Protein AF-A0A2M9D1F7-F1 (afdb_monomer)

Structure (mmCIF, N/CA/C/O backbone):
data_AF-A0A2M9D1F7-F1
#
_entry.id   AF-A0A2M9D1F7-F1
#
loop_
_atom_site.group_PDB
_atom_site.id
_atom_site.type_symbol
_atom_site.label_atom_id
_atom_site.label_alt_id
_atom_site.label_comp_id
_atom_site.label_asym_id
_atom_site.label_entity_id
_atom_site.label_seq_id
_atom_site.pdbx_PDB_ins_code
_atom_site.Cartn_x
_atom_site.Cartn_y
_atom_site.Cartn_z
_atom_site.occupancy
_atom_site.B_iso_or_equiv
_atom_site.auth_seq_id
_atom_site.auth_comp_id
_atom_site.auth_asym_id
_atom_site.auth_atom_id
_atom_site.pdbx_PDB_model_num
ATOM 1 N N . MET A 1 1 ? -37.886 -8.149 98.238 1.00 39.34 1 MET A N 1
ATOM 2 C CA . MET A 1 1 ? -36.528 -8.518 98.698 1.00 39.34 1 MET A CA 1
ATOM 3 C C . MET A 1 1 ? -35.688 -8.917 97.489 1.00 39.34 1 MET A C 1
ATOM 5 O O . MET A 1 1 ? -36.171 -9.686 96.678 1.00 39.34 1 MET A O 1
ATOM 9 N N . ARG A 1 2 ? -34.474 -8.352 97.411 1.00 43.66 2 ARG A N 1
ATOM 10 C CA . ARG A 1 2 ? -33.315 -8.652 96.538 1.00 43.66 2 ARG A CA 1
ATOM 11 C C . ARG A 1 2 ? -33.476 -8.583 95.007 1.00 43.66 2 ARG A C 1
ATOM 13 O O . ARG A 1 2 ? -33.840 -9.535 94.335 1.00 43.66 2 ARG A O 1
ATOM 20 N N . ARG A 1 3 ? -33.045 -7.420 94.497 1.00 48.72 3 ARG A N 1
ATOM 21 C CA . ARG A 1 3 ? -32.430 -7.203 93.180 1.00 48.72 3 ARG A CA 1
ATOM 22 C C . ARG A 1 3 ? -31.187 -8.087 93.022 1.00 48.72 3 ARG A C 1
ATOM 24 O O . ARG A 1 3 ? -30.364 -8.108 93.936 1.00 48.72 3 ARG A O 1
ATOM 31 N N . THR A 1 4 ? -30.979 -8.627 91.824 1.00 50.47 4 THR A N 1
ATOM 32 C CA . THR A 1 4 ? -29.631 -8.935 91.327 1.00 50.47 4 THR A CA 1
ATOM 33 C C . THR A 1 4 ? -29.578 -8.724 89.818 1.00 50.47 4 THR A C 1
ATOM 35 O O . THR A 1 4 ? -30.082 -9.506 89.025 1.00 50.47 4 THR A O 1
ATOM 38 N N . THR A 1 5 ? -28.981 -7.598 89.451 1.00 51.06 5 THR A N 1
ATOM 39 C CA . THR A 1 5 ? -28.469 -7.238 88.129 1.00 51.06 5 THR A CA 1
ATOM 40 C C . THR A 1 5 ? -27.282 -8.116 87.749 1.00 51.06 5 THR A C 1
ATOM 42 O O . THR A 1 5 ? -26.363 -8.276 88.555 1.00 51.06 5 THR A O 1
ATOM 45 N N . THR A 1 6 ? -27.211 -8.578 86.499 1.00 49.34 6 THR A N 1
ATOM 46 C CA . THR A 1 6 ? -25.950 -9.071 85.924 1.00 49.34 6 THR A CA 1
ATOM 47 C C . THR A 1 6 ? -25.789 -8.595 84.482 1.00 49.34 6 THR A C 1
ATOM 49 O O . THR A 1 6 ? -26.285 -9.185 83.536 1.00 49.34 6 THR A O 1
ATOM 52 N N . ARG A 1 7 ? -25.125 -7.437 84.396 1.00 48.53 7 ARG A N 1
ATOM 53 C CA . ARG A 1 7 ? -24.105 -7.002 83.430 1.00 48.53 7 ARG A CA 1
ATOM 54 C C . ARG A 1 7 ? -24.183 -7.507 81.984 1.00 48.53 7 ARG A C 1
ATOM 56 O O . ARG A 1 7 ? -23.899 -8.660 81.679 1.00 48.53 7 ARG A O 1
ATOM 63 N N . ALA A 1 8 ? -24.355 -6.517 81.111 1.00 48.34 8 ALA A N 1
ATOM 64 C CA . ALA A 1 8 ? -23.914 -6.490 79.728 1.00 48.34 8 ALA A 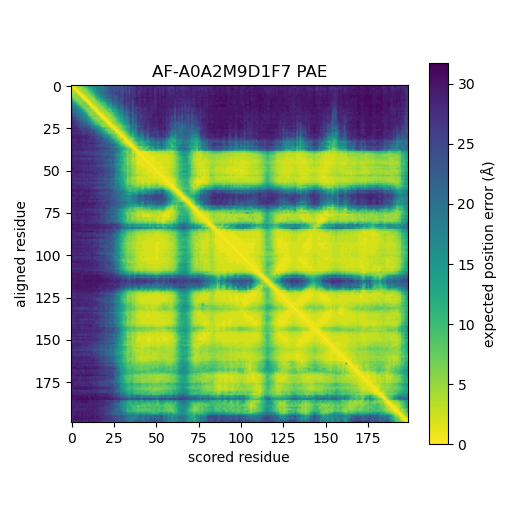CA 1
ATOM 65 C C . ALA A 1 8 ? -22.485 -7.036 79.542 1.00 48.34 8 ALA A C 1
ATOM 67 O O . ALA A 1 8 ? -21.562 -6.669 80.275 1.00 48.34 8 ALA A O 1
ATOM 68 N N . ARG A 1 9 ? -22.299 -7.842 78.493 1.00 50.41 9 ARG A N 1
ATOM 69 C CA . ARG A 1 9 ? -21.016 -7.992 77.805 1.00 50.41 9 ARG A CA 1
ATOM 70 C C . ARG A 1 9 ? -21.213 -7.626 76.343 1.00 50.41 9 ARG A C 1
ATOM 72 O O . ARG A 1 9 ? -22.028 -8.212 75.639 1.00 50.41 9 ARG A O 1
ATOM 79 N N . ALA A 1 10 ? -20.467 -6.600 75.964 1.00 51.75 10 ALA A N 1
ATOM 80 C CA . ALA A 1 10 ? -20.330 -6.065 74.632 1.00 51.75 10 ALA A CA 1
ATOM 81 C C . ALA A 1 10 ? -19.920 -7.147 73.628 1.00 51.75 10 ALA A C 1
ATOM 83 O O . ALA A 1 10 ? -18.955 -7.874 73.849 1.00 51.75 10 ALA A O 1
ATOM 84 N N . THR A 1 11 ? -20.615 -7.182 72.499 1.00 48.12 11 THR A N 1
ATOM 85 C CA . THR A 1 11 ? -20.108 -7.725 71.234 1.00 48.12 11 THR A CA 1
ATOM 86 C C . THR A 1 11 ? -20.342 -6.677 70.148 1.00 48.12 11 THR A C 1
ATOM 88 O O . THR A 1 11 ? -21.069 -6.868 69.184 1.00 48.12 11 THR A O 1
ATOM 91 N N . ALA A 1 12 ? -19.720 -5.510 70.334 1.00 50.41 12 ALA A N 1
ATOM 92 C CA . ALA A 1 12 ? -19.444 -4.576 69.250 1.00 50.41 12 ALA A CA 1
ATOM 93 C C . ALA A 1 12 ? -18.169 -5.058 68.541 1.00 50.41 12 ALA A C 1
ATOM 95 O O . ALA A 1 12 ? -17.073 -4.589 68.825 1.00 50.41 12 ALA A O 1
ATOM 96 N N . ALA A 1 13 ? -18.301 -6.078 67.698 1.00 51.88 13 ALA A N 1
ATOM 97 C CA . ALA A 1 13 ? -17.215 -6.598 66.872 1.00 51.88 13 ALA A CA 1
ATOM 98 C C . ALA A 1 13 ? -17.827 -7.268 65.639 1.00 51.88 13 ALA A C 1
ATOM 100 O O . ALA A 1 13 ? -18.006 -8.480 65.598 1.00 51.88 13 ALA A O 1
ATOM 101 N N . GLY A 1 14 ? -18.234 -6.465 64.659 1.00 47.78 14 GLY A N 1
ATOM 102 C CA . GLY A 1 14 ? -18.851 -7.007 63.447 1.00 47.78 14 GLY A CA 1
ATOM 103 C C . GLY A 1 14 ? -19.341 -5.959 62.459 1.00 47.78 14 GLY A C 1
ATOM 104 O O . GLY A 1 14 ? -20.369 -6.160 61.834 1.00 47.78 14 GLY A O 1
ATOM 105 N N . ALA A 1 15 ? -18.662 -4.817 62.350 1.00 47.41 15 ALA A N 1
ATOM 106 C CA . ALA A 1 15 ? -18.977 -3.804 61.338 1.00 47.41 15 ALA A CA 1
ATOM 107 C C . ALA A 1 15 ? -17.715 -3.041 60.896 1.00 47.41 15 ALA A C 1
ATOM 109 O O . ALA A 1 15 ? -17.726 -1.829 60.727 1.00 47.41 15 ALA A O 1
ATOM 110 N N . LEU A 1 16 ? -16.597 -3.758 60.760 1.00 46.56 16 LEU A N 1
ATOM 111 C CA . LEU A 1 16 ? -15.312 -3.225 60.291 1.00 46.56 16 LEU A CA 1
ATOM 112 C C . LEU A 1 16 ? -14.680 -4.218 59.304 1.00 46.56 16 LEU A C 1
ATOM 114 O O . LEU A 1 16 ? -13.554 -4.666 59.462 1.00 46.56 16 LEU A O 1
ATOM 118 N N . ALA A 1 17 ? -15.464 -4.628 58.307 1.00 46.97 17 ALA A N 1
ATOM 119 C CA . ALA A 1 17 ? -14.995 -5.453 57.189 1.00 46.97 17 ALA A CA 1
ATOM 120 C C . ALA A 1 17 ? -15.721 -5.121 55.871 1.00 46.97 17 ALA A C 1
ATOM 122 O O . ALA A 1 17 ? -15.779 -5.947 54.969 1.00 46.97 17 ALA A O 1
ATOM 123 N N . LEU A 1 18 ? -16.295 -3.917 55.753 1.00 47.38 18 LEU A N 1
ATOM 124 C CA . LEU A 1 18 ? -17.019 -3.471 54.553 1.00 47.38 18 LEU A CA 1
ATOM 125 C C . LEU A 1 18 ? -16.528 -2.111 54.032 1.00 47.38 18 LEU A C 1
ATOM 127 O O . LEU A 1 18 ? -17.229 -1.424 53.302 1.00 47.38 18 LEU A O 1
ATOM 131 N N . THR A 1 19 ? -15.292 -1.746 54.380 1.00 47.56 19 THR A N 1
ATOM 132 C CA . THR A 1 19 ? -14.613 -0.532 53.886 1.00 47.56 19 THR A CA 1
ATOM 133 C C . THR A 1 19 ? -13.267 -0.828 53.221 1.00 47.56 19 THR A C 1
ATOM 135 O O . THR A 1 19 ? -12.593 0.089 52.770 1.00 47.56 19 THR A O 1
ATOM 138 N N . ALA A 1 20 ? -12.884 -2.105 53.106 1.00 44.91 20 ALA A N 1
ATOM 139 C CA . ALA A 1 20 ? -11.673 -2.537 52.402 1.00 44.91 20 ALA A CA 1
ATOM 140 C C . ALA A 1 20 ? -11.930 -2.964 50.941 1.00 44.91 20 ALA A C 1
ATOM 142 O O . ALA A 1 20 ? -10.998 -3.355 50.251 1.00 44.91 20 ALA A O 1
ATOM 143 N N . ALA A 1 21 ? -13.173 -2.869 50.453 1.00 48.22 21 ALA A N 1
ATOM 144 C CA . ALA A 1 21 ? -13.515 -3.147 49.053 1.00 48.22 21 ALA A CA 1
ATOM 145 C C . ALA A 1 21 ? -13.510 -1.892 48.154 1.00 48.22 21 ALA A C 1
ATOM 147 O O . ALA A 1 21 ? -13.659 -2.014 46.946 1.00 48.22 21 ALA A O 1
ATOM 148 N N . VAL A 1 22 ? -13.306 -0.692 48.716 1.00 49.28 22 VAL A N 1
ATOM 149 C CA . VAL A 1 22 ? -13.287 0.581 47.956 1.00 49.28 22 VAL A CA 1
ATOM 150 C C . VAL A 1 22 ? -11.852 1.076 47.684 1.00 49.28 22 VAL A C 1
ATOM 152 O O . VAL A 1 22 ? -11.652 2.094 47.038 1.00 49.28 22 VAL A O 1
ATOM 155 N N . LEU A 1 23 ? -10.826 0.337 48.127 1.00 45.66 23 LEU A N 1
ATOM 156 C CA . LEU A 1 23 ? -9.406 0.686 47.935 1.00 45.66 23 LEU A CA 1
ATOM 157 C C . LEU A 1 23 ? -8.640 -0.289 47.021 1.00 45.66 23 LEU A C 1
ATOM 159 O O . LEU A 1 23 ? -7.428 -0.170 46.882 1.00 45.66 23 LEU A O 1
ATOM 163 N N . ALA A 1 24 ? -9.339 -1.212 46.353 1.00 48.53 24 ALA A N 1
ATOM 164 C CA . ALA A 1 24 ? -8.787 -2.010 45.251 1.00 48.53 24 ALA A CA 1
ATOM 165 C C . ALA A 1 24 ? -9.150 -1.434 43.863 1.00 48.53 24 ALA A C 1
ATOM 167 O O . ALA A 1 24 ? -8.984 -2.106 42.853 1.00 48.53 24 ALA A O 1
ATOM 168 N N . GLY A 1 25 ? -9.627 -0.184 43.809 1.00 44.69 25 GLY A N 1
ATOM 169 C CA . GLY A 1 25 ? -9.871 0.575 42.576 1.00 44.69 25 GLY A CA 1
ATOM 170 C C . GLY A 1 25 ? -8.628 1.284 42.031 1.00 44.69 25 GLY A C 1
ATOM 171 O O . GLY A 1 25 ? -8.750 2.310 41.375 1.00 44.69 25 GLY A O 1
ATOM 172 N N . CYS A 1 26 ? -7.434 0.770 42.322 1.00 45.50 26 CYS A N 1
ATOM 173 C CA . CYS A 1 26 ? -6.200 1.186 41.666 1.00 45.50 26 CYS A CA 1
ATOM 174 C C . CYS A 1 26 ? -6.003 0.342 40.400 1.00 45.50 26 CYS A C 1
ATOM 176 O O . CYS A 1 26 ? -5.038 -0.416 40.304 1.00 45.50 26 CYS A O 1
ATOM 178 N N . SER A 1 27 ? -6.910 0.453 39.425 1.00 42.41 27 SER A N 1
ATOM 179 C CA . SER A 1 27 ? -6.549 0.153 38.038 1.00 42.41 27 SER A CA 1
ATOM 180 C C . SER A 1 27 ? -5.670 1.307 37.551 1.00 42.41 27 SER A C 1
ATOM 182 O O . SER A 1 27 ? -6.130 2.243 36.905 1.00 42.41 27 SER A O 1
ATOM 184 N N . PHE A 1 28 ? -4.401 1.290 37.967 1.00 41.94 28 PHE A N 1
ATOM 185 C CA . PHE A 1 28 ? -3.353 2.063 37.312 1.00 41.94 28 PHE A CA 1
ATOM 186 C C . PHE A 1 28 ? -3.018 1.354 36.010 1.00 41.94 28 PHE A C 1
ATOM 188 O O . PHE A 1 28 ? -2.218 0.424 35.950 1.00 41.94 28 PHE A O 1
ATOM 195 N N . GLY A 1 29 ? -3.729 1.793 35.001 1.00 43.19 29 GLY A N 1
ATOM 196 C CA . GLY A 1 29 ? -3.670 1.400 33.618 1.00 43.19 29 GLY A CA 1
ATOM 197 C C . GLY A 1 29 ? -4.918 2.047 33.071 1.00 43.19 29 GLY A C 1
ATOM 198 O O . GLY A 1 29 ? -5.994 1.816 33.629 1.00 43.19 29 GLY A O 1
ATOM 199 N N . ASP A 1 30 ? -4.786 2.901 32.061 1.00 42.22 30 ASP A N 1
ATOM 200 C CA . ASP A 1 30 ? -5.938 3.256 31.237 1.00 42.22 30 ASP A CA 1
ATOM 201 C C . ASP A 1 30 ? -6.790 1.996 30.999 1.00 42.22 30 ASP A C 1
ATOM 203 O O . ASP A 1 30 ? -6.233 0.887 31.008 1.00 42.22 30 ASP A O 1
ATOM 207 N N . PRO A 1 31 ? -8.115 2.100 30.800 1.00 46.06 31 PRO A N 1
ATOM 208 C CA . PRO A 1 31 ? -8.877 1.051 30.130 1.00 46.06 31 PRO A CA 1
ATOM 209 C C . PRO A 1 31 ? -8.297 0.918 28.715 1.00 46.06 31 PRO A C 1
ATOM 211 O O . PRO A 1 31 ? -8.823 1.438 27.739 1.00 46.06 31 PRO A O 1
ATOM 214 N N . GLY A 1 32 ? -7.107 0.332 28.664 1.00 45.56 32 GLY A N 1
ATOM 215 C CA . GLY A 1 32 ? -6.237 0.226 27.531 1.00 45.56 32 GLY A CA 1
ATOM 216 C C . GLY A 1 32 ? -6.934 -0.754 26.643 1.00 45.56 32 GLY A C 1
ATOM 217 O O . GLY A 1 32 ? -7.017 -1.927 27.005 1.00 45.56 32 GLY A O 1
ATOM 218 N N . ILE A 1 33 ? -7.507 -0.192 25.582 1.00 50.06 33 ILE A N 1
ATOM 219 C CA . ILE A 1 33 ? -7.770 -0.799 24.285 1.00 50.06 33 ILE A CA 1
ATOM 220 C C . ILE A 1 33 ? -7.322 -2.245 24.325 1.00 50.06 33 ILE A C 1
ATOM 222 O O . ILE A 1 33 ? -6.111 -2.509 24.320 1.00 50.06 33 ILE A O 1
ATOM 226 N N . ASP A 1 34 ? -8.277 -3.168 24.430 1.00 53.31 34 ASP A N 1
ATOM 227 C CA . ASP A 1 34 ? -7.903 -4.545 24.199 1.00 53.31 34 ASP A CA 1
ATOM 228 C C . ASP A 1 34 ? -7.385 -4.564 22.753 1.00 53.31 34 ASP A C 1
ATOM 230 O O . ASP A 1 34 ? -8.078 -4.087 21.858 1.00 53.31 34 ASP A O 1
ATOM 234 N N . PRO A 1 35 ? -6.153 -5.001 22.466 1.00 50.88 35 PRO A N 1
ATOM 235 C CA . PRO A 1 35 ? -5.714 -5.196 21.086 1.00 50.88 35 PRO A CA 1
ATOM 236 C C . PRO A 1 35 ? -6.660 -6.112 20.282 1.00 50.88 35 PRO A C 1
ATOM 238 O O . PRO A 1 35 ? -6.578 -6.120 19.053 1.00 50.88 35 PRO A O 1
ATOM 241 N N . ASP A 1 36 ? -7.556 -6.842 20.959 1.00 48.47 36 ASP A N 1
ATOM 242 C CA . ASP A 1 36 ? -8.670 -7.585 20.370 1.00 48.47 36 ASP A CA 1
ATOM 243 C C . ASP A 1 36 ? -9.900 -6.709 20.007 1.00 48.47 36 ASP A C 1
ATOM 245 O O . ASP A 1 36 ? -10.723 -7.144 19.201 1.00 48.47 36 ASP A O 1
ATOM 249 N N . ASP A 1 37 ? -9.997 -5.455 20.476 1.00 54.06 37 ASP A N 1
ATOM 250 C CA . ASP A 1 37 ? -10.950 -4.416 20.023 1.00 54.06 37 ASP A CA 1
ATOM 251 C C . ASP A 1 37 ? -10.526 -3.823 18.664 1.00 54.06 37 ASP A C 1
ATOM 253 O O . ASP A 1 37 ? -10.581 -2.618 18.387 1.00 54.06 37 ASP A O 1
ATOM 257 N N . VAL A 1 38 ? -10.068 -4.696 17.772 1.00 59.53 38 VAL A N 1
ATOM 258 C CA . VAL A 1 38 ? -9.938 -4.378 16.358 1.00 59.53 38 VAL A CA 1
ATOM 259 C C . VAL A 1 38 ? -11.315 -4.001 15.856 1.00 59.53 38 VAL A C 1
ATOM 261 O O . VAL A 1 38 ? -12.283 -4.732 16.072 1.00 59.53 38 VAL A O 1
ATOM 264 N N . ASP A 1 39 ? -11.398 -2.898 15.125 1.00 69.12 39 ASP A N 1
ATOM 265 C CA . ASP A 1 39 ? -12.604 -2.574 14.386 1.00 69.12 39 ASP A CA 1
ATOM 266 C C . ASP A 1 39 ? -12.746 -3.572 13.224 1.00 69.12 39 ASP A C 1
ATOM 268 O O . ASP A 1 39 ? -12.315 -3.339 12.093 1.00 69.12 39 ASP A O 1
ATOM 272 N N . ALA A 1 40 ? -13.281 -4.757 13.532 1.00 75.25 40 ALA A N 1
ATOM 273 C CA . ALA A 1 40 ? -13.518 -5.826 12.573 1.00 75.25 40 ALA A CA 1
ATOM 274 C C . ALA A 1 40 ? -14.384 -5.337 11.405 1.00 75.25 40 ALA A C 1
ATOM 276 O O . ALA A 1 40 ? -14.261 -5.871 10.306 1.00 75.25 40 ALA A O 1
ATOM 277 N N . ALA A 1 41 ? -15.209 -4.305 11.625 1.00 79.06 41 ALA A N 1
ATOM 278 C CA . ALA A 1 41 ? -15.960 -3.655 10.567 1.00 79.06 41 ALA A CA 1
ATOM 279 C C . ALA A 1 41 ? -15.040 -2.855 9.633 1.00 79.06 41 ALA A C 1
ATOM 281 O O . ALA A 1 41 ? -15.152 -3.036 8.428 1.00 79.06 41 ALA A O 1
ATOM 282 N N . ARG A 1 42 ? -14.077 -2.067 10.139 1.00 81.88 42 ARG A N 1
ATOM 283 C CA . ARG A 1 42 ? -13.088 -1.377 9.275 1.00 81.88 42 ARG A CA 1
ATOM 284 C C . ARG A 1 42 ? -12.218 -2.341 8.477 1.00 81.88 42 ARG A C 1
ATOM 286 O O . ARG A 1 42 ? -11.905 -2.079 7.324 1.00 81.88 42 ARG A O 1
ATOM 293 N N . VAL A 1 43 ? -11.816 -3.464 9.073 1.00 85.62 43 VAL A N 1
ATOM 294 C CA . VAL A 1 43 ? -11.021 -4.478 8.357 1.00 85.62 43 VAL A CA 1
ATOM 295 C C . VAL A 1 43 ? -11.865 -5.195 7.309 1.00 85.62 43 VAL A C 1
ATOM 297 O O . VAL A 1 43 ? -11.360 -5.487 6.231 1.00 85.62 43 VAL A O 1
ATOM 300 N N . ALA A 1 44 ? -13.135 -5.475 7.611 1.00 86.69 44 ALA A N 1
ATOM 301 C CA . ALA A 1 44 ? -14.069 -6.024 6.635 1.00 86.69 44 ALA A CA 1
ATOM 302 C C . ALA A 1 44 ? -14.312 -5.038 5.483 1.00 86.69 44 ALA A C 1
ATOM 304 O O . ALA A 1 44 ? -14.212 -5.443 4.334 1.00 86.69 44 ALA A O 1
ATOM 305 N N . ALA A 1 45 ? -14.515 -3.753 5.785 1.00 87.31 45 ALA A N 1
ATOM 306 C CA . ALA A 1 45 ? -14.659 -2.698 4.786 1.00 87.31 45 ALA A CA 1
ATOM 307 C C . ALA A 1 45 ? -13.410 -2.584 3.897 1.00 87.31 45 ALA A C 1
ATOM 309 O O . ALA A 1 45 ? -13.525 -2.597 2.675 1.00 87.31 45 ALA A O 1
ATOM 310 N N . LEU A 1 46 ? -12.208 -2.602 4.490 1.00 90.94 46 LEU A N 1
ATOM 311 C CA . LEU A 1 46 ? -10.965 -2.657 3.719 1.00 90.94 46 LEU A CA 1
ATOM 312 C C . LEU A 1 46 ? -10.885 -3.929 2.863 1.00 90.94 46 LEU A C 1
ATOM 314 O O . LEU A 1 46 ? -10.436 -3.861 1.731 1.00 90.94 46 LEU A O 1
ATOM 318 N N . ALA A 1 47 ? -11.307 -5.088 3.369 1.00 92.12 47 ALA A N 1
ATOM 319 C CA . ALA A 1 47 ? -11.300 -6.334 2.601 1.00 92.12 47 ALA A CA 1
ATOM 320 C C . ALA A 1 47 ? -12.331 -6.360 1.454 1.00 92.12 47 ALA A C 1
ATOM 322 O O . ALA A 1 47 ? -12.177 -7.162 0.529 1.00 92.12 47 ALA A O 1
ATOM 323 N N . ASP A 1 48 ? -13.350 -5.499 1.513 1.00 93.38 48 ASP A N 1
ATOM 324 C CA . ASP A 1 48 ? -14.351 -5.304 0.464 1.00 93.38 48 ASP A CA 1
ATOM 325 C C . ASP A 1 48 ? -13.880 -4.320 -0.630 1.00 93.38 48 ASP A C 1
ATOM 327 O O . ASP A 1 48 ? -14.518 -4.233 -1.685 1.00 93.38 48 ASP A O 1
ATOM 331 N N . ASP A 1 49 ? -12.758 -3.610 -0.430 1.00 93.62 49 ASP A N 1
ATOM 332 C CA . ASP A 1 49 ? -12.150 -2.769 -1.467 1.00 93.62 49 ASP A CA 1
ATOM 333 C C . ASP A 1 49 ? -11.753 -3.640 -2.682 1.00 93.62 49 ASP A C 1
ATOM 335 O O . ASP A 1 49 ? -11.045 -4.644 -2.524 1.00 93.62 49 ASP A O 1
ATOM 339 N N . PRO A 1 50 ? -12.185 -3.286 -3.913 1.00 92.69 50 PRO A N 1
ATOM 340 C CA . PRO A 1 50 ? -11.973 -4.115 -5.099 1.00 92.69 50 PRO A CA 1
ATOM 341 C C . PRO A 1 50 ? -10.513 -4.460 -5.403 1.00 92.69 50 PRO A C 1
ATOM 343 O O . PRO A 1 50 ? -10.262 -5.494 -6.020 1.00 92.69 50 PRO A O 1
ATOM 346 N N . PHE A 1 51 ? -9.559 -3.612 -5.010 1.00 94.12 51 PHE A N 1
ATOM 347 C CA . PHE A 1 51 ? -8.138 -3.825 -5.275 1.00 94.12 51 PHE A CA 1
ATOM 348 C C . PHE A 1 51 ? -7.539 -4.909 -4.376 1.00 94.12 51 PHE A C 1
ATOM 350 O O . PHE A 1 51 ? -6.723 -5.716 -4.821 1.00 94.12 51 PHE A O 1
ATOM 357 N N . VAL A 1 52 ? -7.958 -4.949 -3.111 1.00 93.88 52 VAL A N 1
ATOM 358 C CA . VAL A 1 52 ? -7.479 -5.932 -2.122 1.00 93.88 52 VAL A CA 1
ATOM 359 C C . VAL A 1 52 ? -8.456 -7.089 -1.907 1.00 93.88 52 VAL A C 1
ATOM 361 O O . VAL A 1 52 ? -8.197 -7.983 -1.095 1.00 93.88 52 VAL A O 1
ATOM 364 N N . ALA A 1 53 ? -9.566 -7.112 -2.645 1.00 92.69 53 ALA A N 1
ATOM 365 C CA . ALA A 1 53 ? -10.549 -8.180 -2.598 1.00 92.69 53 ALA A CA 1
ATOM 366 C C . ALA A 1 53 ? -9.888 -9.550 -2.840 1.00 92.69 53 ALA A C 1
ATOM 368 O O . ALA A 1 53 ? -9.210 -9.792 -3.839 1.00 92.69 53 ALA A O 1
ATOM 369 N N . GLY A 1 54 ? -10.095 -10.478 -1.902 1.00 91.00 54 GLY A N 1
ATOM 370 C CA . GLY A 1 54 ? -9.511 -11.823 -1.947 1.00 91.00 54 GLY A CA 1
ATOM 371 C C . GLY A 1 54 ? -8.116 -11.950 -1.323 1.00 91.00 54 GLY A C 1
ATOM 372 O O . GLY A 1 54 ? -7.596 -13.066 -1.242 1.00 91.00 54 GLY A O 1
ATOM 373 N N . TRP A 1 55 ? -7.520 -10.859 -0.833 1.00 94.69 55 TRP A N 1
ATOM 374 C CA . TRP A 1 55 ? -6.293 -10.923 -0.039 1.00 94.69 55 TRP A CA 1
ATOM 375 C C . TRP A 1 55 ? -6.555 -11.562 1.325 1.00 94.69 55 TRP A C 1
ATOM 377 O O . TRP A 1 55 ? -7.679 -11.634 1.829 1.00 94.69 55 TRP A O 1
ATOM 387 N N . LYS A 1 56 ? -5.492 -12.057 1.958 1.00 91.69 56 LYS A N 1
ATOM 388 C CA . LYS A 1 56 ? -5.606 -12.707 3.258 1.00 91.69 56 LYS A CA 1
ATOM 389 C C . LYS A 1 56 ? -5.825 -11.661 4.345 1.00 91.69 56 LYS A C 1
ATOM 391 O O . LYS A 1 56 ? -4.920 -10.882 4.635 1.00 91.69 56 LYS A O 1
ATOM 396 N N . VAL A 1 57 ? -6.969 -11.731 5.020 1.00 88.25 57 VAL A N 1
ATOM 397 C CA . VAL A 1 57 ? -7.214 -10.988 6.262 1.00 88.25 57 VAL A CA 1
ATOM 398 C C . VAL A 1 57 ? -6.357 -11.573 7.387 1.00 88.25 57 VAL A C 1
ATOM 400 O O . VAL A 1 57 ? -6.393 -12.775 7.672 1.00 88.25 57 VAL A O 1
ATOM 403 N N . VAL A 1 58 ? -5.586 -10.716 8.042 1.00 83.25 58 VAL A N 1
ATOM 404 C CA . VAL A 1 58 ? -4.803 -11.023 9.235 1.00 83.25 58 VAL A CA 1
ATOM 405 C C . VAL A 1 58 ? -5.339 -10.150 10.370 1.00 83.25 58 VAL A C 1
ATOM 407 O O . VAL A 1 58 ? -5.228 -8.926 10.296 1.00 83.25 58 VAL A O 1
ATOM 410 N N . PRO A 1 59 ? -5.939 -10.742 11.418 1.00 73.75 59 PRO A N 1
ATOM 411 C CA . PRO A 1 59 ? -6.445 -9.972 12.547 1.00 73.75 59 PRO A CA 1
ATOM 412 C C . PRO A 1 59 ? -5.289 -9.326 13.314 1.00 73.75 59 PRO A C 1
ATOM 414 O O . PRO A 1 59 ? -4.157 -9.828 13.278 1.00 7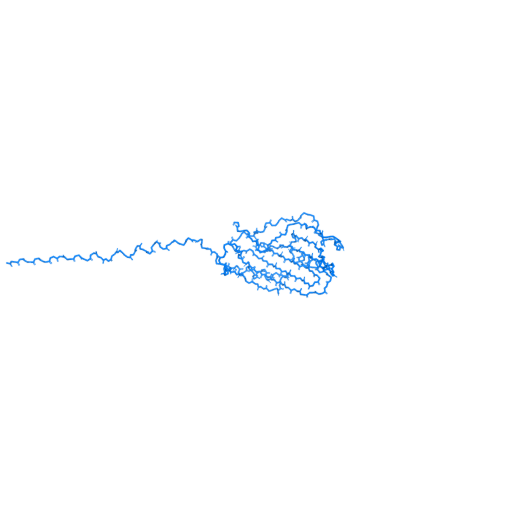3.75 59 PRO A O 1
ATOM 417 N N . ALA A 1 60 ? -5.584 -8.242 14.034 1.00 69.25 60 ALA A N 1
ATOM 418 C CA . ALA A 1 60 ? -4.607 -7.645 14.932 1.00 69.25 60 ALA A CA 1
ATOM 419 C C . ALA A 1 60 ? -4.206 -8.670 15.991 1.00 69.25 60 ALA A C 1
ATOM 421 O O . ALA A 1 60 ? -4.952 -9.603 16.306 1.00 69.25 60 ALA A O 1
ATOM 422 N N . LYS A 1 61 ? -3.001 -8.514 16.525 1.00 61.31 61 LYS A N 1
ATOM 423 C CA . LYS A 1 61 ? -2.531 -9.363 17.614 1.00 61.31 61 LYS A CA 1
ATOM 424 C C . LYS A 1 61 ? -1.938 -8.507 18.707 1.00 61.31 61 LYS A C 1
ATOM 426 O O . LYS A 1 61 ? -0.996 -7.748 18.462 1.00 61.31 61 LYS A O 1
ATOM 431 N N . ALA A 1 62 ? -2.426 -8.730 19.925 1.00 53.56 62 ALA A N 1
ATOM 432 C CA . ALA A 1 62 ? -1.691 -8.401 21.130 1.00 53.56 62 ALA A CA 1
ATOM 433 C C . ALA A 1 62 ? -0.298 -9.024 21.025 1.00 53.56 62 ALA A C 1
ATOM 435 O O . ALA A 1 62 ? -0.163 -10.223 20.753 1.00 53.56 62 ALA A O 1
ATOM 436 N N . ASN A 1 63 ? 0.755 -8.246 21.254 1.00 51.47 63 ASN A N 1
ATOM 437 C CA . ASN A 1 63 ? 2.058 -8.867 21.372 1.00 51.47 63 ASN A CA 1
ATOM 438 C C . ASN A 1 63 ? 2.079 -9.685 22.670 1.00 51.47 63 ASN A C 1
ATOM 440 O O . ASN A 1 63 ? 2.018 -9.134 23.768 1.00 51.47 63 ASN A O 1
ATOM 444 N N . HIS A 1 64 ? 2.154 -11.015 22.569 1.00 42.00 64 HIS A N 1
ATOM 445 C CA . HIS A 1 64 ? 2.237 -11.885 23.749 1.00 42.00 64 HIS A CA 1
ATOM 446 C C . HIS A 1 64 ? 3.521 -11.653 24.568 1.00 42.00 64 HIS A C 1
ATOM 448 O O . HIS A 1 64 ? 3.633 -12.124 25.702 1.00 42.00 64 HIS A O 1
ATOM 454 N N . PHE A 1 65 ? 4.477 -10.892 24.030 1.00 40.88 65 PHE A N 1
ATOM 455 C CA . PHE A 1 65 ? 5.659 -10.426 24.736 1.00 40.88 65 PHE A CA 1
ATOM 456 C C . PHE A 1 65 ? 5.412 -9.012 25.268 1.00 40.88 65 PHE A C 1
ATOM 458 O O . PHE A 1 65 ? 5.426 -8.047 24.513 1.00 40.88 65 PHE A O 1
ATOM 465 N N . ARG A 1 66 ? 5.218 -8.895 26.590 1.00 39.91 66 ARG A N 1
ATOM 466 C CA . ARG A 1 66 ? 5.092 -7.640 27.365 1.00 39.91 66 ARG A CA 1
ATOM 467 C C . ARG A 1 66 ? 6.389 -6.810 27.387 1.00 39.91 66 ARG A C 1
ATOM 469 O O . ARG A 1 66 ? 6.872 -6.415 28.445 1.00 39.91 66 ARG A O 1
ATOM 476 N N . SER A 1 67 ? 7.003 -6.604 26.235 1.00 39.12 67 SER A N 1
ATOM 477 C CA . SER A 1 67 ? 8.057 -5.622 26.048 1.00 39.12 67 SER A CA 1
ATOM 478 C C . SER A 1 67 ? 7.365 -4.313 25.684 1.00 39.12 67 SER A C 1
ATOM 480 O O . SER A 1 67 ? 6.672 -4.244 24.675 1.00 39.12 67 SER A O 1
ATOM 482 N N . VAL A 1 68 ? 7.557 -3.283 26.510 1.00 40.06 68 VAL A N 1
ATOM 483 C CA . VAL A 1 68 ? 7.034 -1.909 26.338 1.00 40.06 68 VAL A CA 1
ATOM 484 C C . VAL A 1 68 ? 7.451 -1.230 25.023 1.00 40.06 68 VAL A C 1
ATOM 486 O O . VAL A 1 68 ? 7.021 -0.118 24.756 1.00 40.06 68 VAL A O 1
ATOM 489 N N . ASN A 1 69 ? 8.246 -1.906 24.189 1.00 35.31 69 ASN A N 1
ATOM 490 C CA . ASN A 1 69 ? 8.791 -1.385 22.940 1.00 35.31 69 ASN A CA 1
ATOM 491 C C . ASN A 1 69 ? 8.355 -2.182 21.699 1.00 35.31 69 ASN A C 1
ATOM 493 O O . ASN A 1 69 ? 9.039 -2.110 20.682 1.00 35.31 69 ASN A O 1
ATOM 497 N N . VAL A 1 70 ? 7.293 -2.999 21.757 1.00 38.94 70 VAL A N 1
ATOM 498 C CA . VAL A 1 70 ? 6.839 -3.738 20.565 1.00 38.94 70 VAL A CA 1
ATOM 499 C C . VAL A 1 70 ? 5.423 -3.335 20.195 1.00 38.94 70 VAL A C 1
ATOM 501 O O . VAL A 1 70 ? 4.476 -3.621 20.924 1.00 38.94 70 VAL A O 1
ATOM 504 N N . ALA A 1 71 ? 5.325 -2.666 19.047 1.00 48.34 71 ALA A N 1
ATOM 505 C CA . ALA A 1 71 ? 4.101 -2.198 18.422 1.00 48.34 71 ALA A CA 1
ATOM 506 C C . ALA A 1 71 ? 3.012 -3.284 18.424 1.00 48.34 71 ALA A C 1
ATOM 508 O O . ALA A 1 71 ? 3.275 -4.454 18.118 1.00 48.34 71 ALA A O 1
ATOM 509 N N . ALA A 1 72 ? 1.782 -2.903 18.768 1.00 51.16 72 ALA A N 1
ATOM 510 C CA . ALA A 1 72 ? 0.616 -3.710 18.439 1.00 51.16 72 ALA A CA 1
ATOM 511 C C . ALA A 1 72 ? 0.575 -3.888 16.913 1.00 51.16 72 ALA A C 1
ATOM 513 O O . ALA A 1 72 ? 0.704 -2.916 16.166 1.00 51.16 72 ALA A O 1
ATOM 514 N N . TYR A 1 73 ? 0.421 -5.124 16.434 1.00 59.47 73 TYR A N 1
ATOM 515 C CA . TYR A 1 73 ? 0.269 -5.360 14.999 1.00 59.47 73 TYR A CA 1
ATOM 516 C C . TYR A 1 73 ? -1.169 -5.042 14.613 1.00 59.47 73 TYR A C 1
ATOM 518 O O . TYR A 1 73 ? -2.076 -5.720 15.092 1.00 59.47 73 TYR A O 1
ATOM 526 N N . ARG A 1 74 ? -1.373 -4.040 13.749 1.00 71.69 74 ARG A N 1
ATOM 527 C CA . ARG A 1 74 ? -2.690 -3.720 13.176 1.00 71.69 74 ARG A CA 1
ATOM 528 C C . ARG A 1 74 ? -3.272 -4.923 12.451 1.00 71.69 74 ARG A C 1
ATOM 530 O O . ARG A 1 74 ? -2.540 -5.723 11.858 1.00 71.69 74 ARG A O 1
ATOM 537 N N . ALA A 1 75 ? -4.595 -5.009 12.450 1.00 73.56 75 ALA A N 1
ATOM 538 C CA . ALA A 1 75 ? -5.264 -5.861 11.489 1.00 73.56 75 ALA A CA 1
ATOM 539 C C . ALA A 1 75 ? -5.015 -5.328 10.077 1.00 73.56 75 ALA A C 1
ATOM 541 O O . ALA A 1 75 ? -5.000 -4.119 9.845 1.00 73.56 75 ALA A O 1
ATOM 542 N N . HIS A 1 76 ? -4.772 -6.244 9.153 1.00 80.00 76 HIS A N 1
ATOM 543 C CA . HIS A 1 76 ? -4.364 -5.910 7.801 1.00 80.00 76 HIS A CA 1
ATOM 544 C C . HIS A 1 76 ? -4.834 -6.973 6.817 1.00 80.00 76 HIS A C 1
ATOM 546 O O . HIS A 1 76 ? -5.090 -8.121 7.184 1.00 80.00 76 HIS A O 1
ATOM 552 N N . VAL A 1 77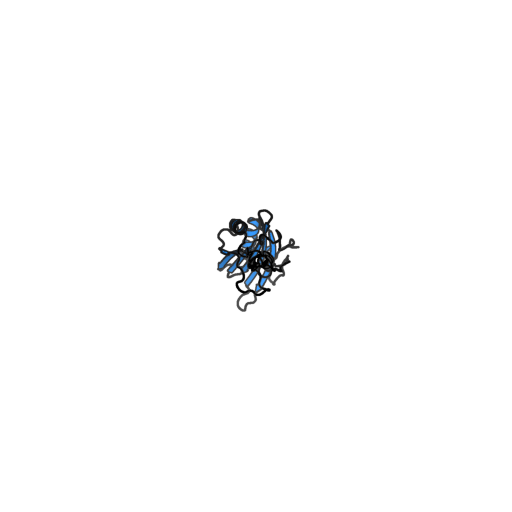 ? -4.910 -6.595 5.549 1.00 83.44 77 VAL A N 1
ATOM 553 C CA . VAL A 1 77 ? -5.047 -7.520 4.426 1.00 83.44 77 VAL A CA 1
ATOM 554 C C . VAL A 1 77 ? -3.703 -7.621 3.724 1.00 83.44 77 VAL A C 1
ATOM 556 O O . VAL A 1 77 ? -3.018 -6.619 3.531 1.00 83.44 77 VAL A O 1
ATOM 559 N N . THR A 1 78 ? -3.274 -8.831 3.385 1.00 90.56 78 THR A N 1
ATOM 560 C CA . THR A 1 78 ? -1.966 -9.051 2.760 1.00 90.56 78 THR A CA 1
ATOM 561 C C . THR A 1 78 ? -2.030 -10.091 1.657 1.00 90.56 78 THR A C 1
ATOM 563 O O . THR A 1 78 ? -2.799 -11.054 1.721 1.00 90.56 78 THR A O 1
ATOM 566 N N . THR A 1 79 ? -1.177 -9.911 0.657 1.00 91.75 79 THR A N 1
ATOM 567 C CA . THR A 1 79 ? -0.935 -10.892 -0.393 1.00 91.75 79 THR A CA 1
ATOM 568 C C . THR A 1 79 ? 0.560 -11.115 -0.585 1.00 91.75 79 THR A C 1
ATOM 570 O O . THR A 1 79 ? 1.412 -10.270 -0.292 1.00 91.75 79 THR A O 1
ATOM 573 N N . THR A 1 80 ? 0.890 -12.304 -1.066 1.00 91.62 80 THR A N 1
ATOM 574 C CA . THR A 1 80 ? 2.214 -12.632 -1.575 1.00 91.62 80 THR A CA 1
ATOM 575 C C . THR A 1 80 ? 2.014 -13.457 -2.827 1.00 91.62 80 THR A C 1
ATOM 577 O O . THR A 1 80 ? 1.532 -14.586 -2.760 1.00 91.62 80 THR A O 1
ATOM 580 N N . GLU A 1 81 ? 2.390 -12.882 -3.957 1.00 87.75 81 GLU A N 1
ATOM 581 C CA . GLU A 1 81 ? 2.291 -13.528 -5.255 1.00 87.75 81 GLU A CA 1
ATOM 582 C C . GLU A 1 81 ? 3.693 -13.791 -5.772 1.00 87.75 81 GLU A C 1
ATOM 584 O O . GLU A 1 81 ? 4.456 -12.855 -6.014 1.00 87.75 81 GLU A O 1
ATOM 589 N N . ASP A 1 82 ? 4.036 -15.065 -5.943 1.00 84.69 82 ASP A N 1
ATOM 590 C CA . ASP A 1 82 ? 5.238 -15.431 -6.679 1.00 84.69 82 ASP A CA 1
ATOM 591 C C . ASP A 1 82 ? 4.957 -15.234 -8.175 1.00 84.69 82 ASP A C 1
ATOM 593 O O . ASP A 1 82 ? 4.018 -15.808 -8.734 1.00 84.69 82 ASP A O 1
ATOM 597 N N . ARG A 1 83 ? 5.772 -14.410 -8.832 1.00 71.12 83 ARG A N 1
ATOM 598 C CA . ARG A 1 83 ? 5.700 -14.146 -10.272 1.00 71.12 83 ARG A CA 1
ATOM 599 C C . ARG A 1 83 ? 7.079 -14.375 -10.880 1.00 71.12 83 ARG A C 1
ATOM 601 O O . ARG A 1 83 ? 8.095 -14.223 -10.223 1.00 71.12 83 ARG A O 1
ATOM 608 N N . THR A 1 84 ? 7.124 -14.782 -12.141 1.00 64.56 84 THR A N 1
ATOM 609 C CA . THR A 1 84 ? 8.359 -14.763 -12.940 1.00 64.56 84 THR A CA 1
ATOM 610 C C . THR A 1 84 ? 8.096 -13.845 -14.118 1.00 64.56 84 THR A C 1
ATOM 612 O O . THR A 1 84 ? 7.686 -14.287 -15.188 1.00 64.56 84 THR A O 1
ATOM 615 N N . GLN A 1 85 ? 8.185 -12.540 -13.871 1.00 72.00 85 GLN A N 1
ATOM 616 C CA . GLN A 1 85 ? 7.818 -11.509 -14.840 1.00 72.00 85 GLN A CA 1
ATOM 617 C C . GLN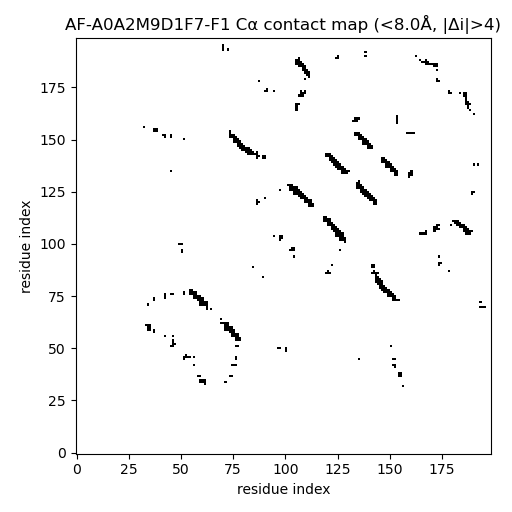 A 1 85 ? 8.788 -10.331 -14.770 1.00 72.00 85 GLN A C 1
ATOM 619 O O . GLN A 1 85 ? 9.576 -10.203 -13.835 1.00 72.00 85 GLN A O 1
ATOM 624 N N . ASP A 1 86 ? 8.738 -9.483 -15.794 1.00 86.19 86 ASP A N 1
ATOM 625 C CA . ASP A 1 86 ? 9.478 -8.229 -15.818 1.00 86.19 86 ASP A CA 1
ATOM 626 C C . ASP A 1 86 ? 9.032 -7.345 -14.640 1.00 86.19 86 ASP A C 1
ATOM 628 O O . ASP A 1 86 ? 7.852 -6.998 -14.513 1.00 86.19 86 ASP A O 1
ATOM 632 N N . ALA A 1 87 ? 9.973 -7.028 -13.749 1.00 85.06 87 ALA A N 1
ATOM 633 C CA . ALA A 1 87 ? 9.689 -6.291 -12.522 1.00 85.06 87 ALA A CA 1
ATOM 634 C C . ALA A 1 87 ? 9.181 -4.874 -12.805 1.00 85.06 87 ALA A C 1
ATOM 636 O O . ALA A 1 87 ? 8.316 -4.386 -12.088 1.00 85.06 87 ALA A O 1
ATOM 637 N N . TRP A 1 88 ? 9.687 -4.222 -13.857 1.00 87.56 88 TRP A N 1
ATOM 638 C CA . TRP A 1 88 ? 9.260 -2.874 -14.213 1.00 87.56 88 TRP A CA 1
ATOM 639 C C . TRP A 1 88 ? 7.820 -2.866 -14.701 1.00 87.56 88 TRP A C 1
ATOM 641 O O . TRP A 1 88 ? 7.000 -2.134 -14.154 1.00 87.56 88 TRP A O 1
ATOM 651 N N . ALA A 1 89 ? 7.497 -3.720 -15.674 1.00 89.19 89 ALA A N 1
ATOM 652 C CA . ALA A 1 89 ? 6.138 -3.848 -16.183 1.00 89.19 89 ALA A CA 1
ATOM 653 C C . ALA A 1 89 ? 5.151 -4.198 -15.059 1.00 89.19 89 ALA A C 1
ATOM 655 O O . ALA A 1 89 ? 4.086 -3.592 -14.974 1.00 89.19 89 ALA A O 1
ATOM 656 N N . SER A 1 90 ? 5.544 -5.102 -14.154 1.00 90.25 90 SER A N 1
ATOM 657 C CA . SER A 1 90 ? 4.733 -5.478 -12.988 1.00 90.25 90 SER A CA 1
ATOM 658 C C . SER A 1 90 ? 4.511 -4.302 -12.032 1.00 90.25 90 SER A C 1
ATOM 660 O O . SER A 1 90 ? 3.408 -4.125 -11.523 1.00 90.25 90 SER A O 1
ATOM 662 N N . SER A 1 91 ? 5.534 -3.480 -11.784 1.00 91.31 91 SER A N 1
ATOM 663 C CA . SER A 1 91 ? 5.408 -2.282 -10.948 1.00 91.31 91 SER A CA 1
ATOM 664 C C . SER A 1 91 ? 4.516 -1.218 -11.592 1.00 91.31 91 SER A C 1
ATOM 666 O O . SER A 1 91 ? 3.722 -0.592 -10.891 1.00 91.31 91 SER A O 1
ATOM 668 N N . VAL A 1 92 ? 4.621 -1.021 -12.913 1.00 92.38 92 VAL A N 1
ATOM 669 C CA . VAL A 1 92 ? 3.778 -0.078 -13.669 1.00 92.38 92 VAL A CA 1
ATOM 670 C C . VAL A 1 92 ? 2.319 -0.524 -13.614 1.00 92.38 92 VAL A C 1
ATOM 672 O O . VAL A 1 92 ? 1.450 0.283 -13.293 1.00 92.38 92 VAL A O 1
ATOM 675 N N . GLU A 1 93 ? 2.059 -1.807 -13.878 1.00 92.81 93 GLU A N 1
ATOM 676 C CA . GLU A 1 93 ? 0.724 -2.408 -13.798 1.00 92.81 93 GLU A CA 1
ATOM 677 C C . GLU A 1 93 ? 0.140 -2.257 -12.388 1.00 92.81 93 GLU A C 1
ATOM 679 O O . GLU A 1 93 ? -0.949 -1.716 -12.234 1.00 92.81 93 GLU A O 1
ATOM 684 N N . PHE A 1 94 ? 0.903 -2.609 -11.348 1.00 93.31 94 PHE A N 1
ATOM 685 C CA . PHE A 1 94 ? 0.447 -2.502 -9.960 1.00 93.31 94 PHE A CA 1
ATOM 686 C C . PHE A 1 94 ? 0.061 -1.065 -9.571 1.00 93.31 94 PHE A C 1
ATOM 688 O O . PHE A 1 94 ? -0.962 -0.841 -8.926 1.00 93.31 94 PHE A O 1
ATOM 695 N N . VAL A 1 95 ? 0.861 -0.071 -9.972 1.00 94.12 95 VAL A N 1
ATOM 696 C CA . VAL A 1 95 ? 0.562 1.348 -9.717 1.00 94.12 95 VAL A CA 1
ATOM 697 C C . VAL A 1 95 ? -0.645 1.827 -10.527 1.00 94.12 95 VAL A C 1
ATOM 699 O O . VAL A 1 95 ? -1.449 2.612 -10.018 1.00 94.12 95 VAL A O 1
ATOM 702 N N . ALA A 1 96 ? -0.791 1.372 -11.771 1.00 94.94 96 ALA A N 1
ATOM 703 C CA . ALA A 1 96 ? -1.949 1.693 -12.598 1.00 94.94 96 ALA A CA 1
ATOM 704 C C . ALA A 1 96 ? -3.243 1.121 -11.998 1.00 94.94 96 ALA A C 1
ATOM 706 O O . ALA A 1 96 ? -4.229 1.851 -11.892 1.00 94.94 96 ALA A O 1
ATOM 707 N N . ASP A 1 97 ? -3.217 -0.131 -11.541 1.00 95.56 97 ASP A N 1
ATOM 708 C CA . ASP A 1 97 ? -4.356 -0.796 -10.909 1.00 95.56 97 ASP A CA 1
ATOM 709 C C . ASP A 1 97 ? -4.743 -0.122 -9.583 1.00 95.56 97 ASP A C 1
ATOM 711 O O . ASP A 1 97 ? -5.928 0.122 -9.346 1.00 95.56 97 ASP A O 1
ATOM 715 N N . LEU A 1 98 ? -3.762 0.277 -8.760 1.00 95.12 98 LEU A N 1
ATOM 716 C CA . LEU A 1 98 ? -4.004 1.075 -7.549 1.00 95.12 98 LEU A CA 1
ATOM 717 C C . LEU A 1 98 ? -4.756 2.369 -7.872 1.00 95.12 98 LEU A C 1
ATOM 719 O O . LEU A 1 98 ? -5.801 2.663 -7.288 1.00 95.12 98 LEU A O 1
ATOM 723 N N . ARG A 1 99 ? -4.236 3.137 -8.834 1.00 95.12 99 ARG A N 1
ATOM 724 C CA . ARG A 1 99 ? -4.841 4.405 -9.261 1.00 95.12 99 ARG A CA 1
ATOM 725 C C . ARG A 1 99 ? -6.247 4.188 -9.821 1.00 95.12 99 ARG A C 1
ATOM 727 O O . ARG A 1 99 ? -7.143 4.976 -9.531 1.00 95.12 99 ARG A O 1
ATOM 734 N N . ALA A 1 100 ? -6.457 3.122 -10.593 1.00 96.00 100 ALA A N 1
ATOM 735 C CA . ALA A 1 100 ? -7.763 2.767 -11.145 1.00 96.00 100 ALA A CA 1
ATOM 736 C C . ALA A 1 100 ? -8.783 2.395 -10.056 1.00 96.00 100 ALA A C 1
ATOM 738 O O . ALA A 1 100 ? -9.969 2.686 -10.207 1.00 96.00 100 ALA A O 1
ATOM 739 N N . ALA A 1 101 ? -8.320 1.812 -8.949 1.00 95.50 101 ALA A N 1
ATOM 740 C CA . ALA A 1 101 ? -9.125 1.530 -7.766 1.00 95.50 101 ALA A CA 1
ATOM 741 C C . ALA A 1 101 ? -9.345 2.751 -6.852 1.00 95.50 101 ALA A C 1
ATOM 743 O O . ALA A 1 101 ? -10.020 2.639 -5.834 1.00 95.50 101 ALA A O 1
ATOM 744 N N . GLY A 1 102 ? -8.809 3.924 -7.205 1.00 95.69 102 GLY A N 1
ATOM 745 C CA . GLY A 1 102 ? -8.972 5.154 -6.428 1.00 95.69 102 GLY A CA 1
ATOM 746 C C . GLY A 1 102 ? -7.961 5.328 -5.294 1.00 95.69 102 GLY A C 1
ATOM 747 O O . GLY A 1 102 ? -8.094 6.268 -4.513 1.00 95.69 102 GLY A O 1
ATOM 748 N N . TRP A 1 103 ? -6.935 4.478 -5.217 1.00 95.81 103 TRP A N 1
ATOM 749 C CA . TRP A 1 103 ? -5.840 4.661 -4.271 1.00 95.81 103 TRP A CA 1
ATOM 750 C C . TRP A 1 103 ? -4.911 5.784 -4.738 1.00 95.81 103 TRP A C 1
ATOM 752 O O . TRP A 1 103 ? -4.475 5.843 -5.891 1.00 95.81 103 TRP A O 1
ATOM 762 N N . GLU A 1 104 ? -4.560 6.672 -3.815 1.00 94.75 104 GLU A N 1
ATOM 763 C CA . GLU A 1 104 ? -3.603 7.743 -4.038 1.00 94.75 104 GLU A CA 1
ATOM 764 C C . GLU A 1 104 ? -2.190 7.267 -3.693 1.00 94.75 104 GLU A C 1
ATOM 766 O O . GLU A 1 104 ? -1.884 6.939 -2.546 1.00 94.75 104 GLU A O 1
ATOM 771 N N . VAL A 1 105 ? -1.303 7.244 -4.686 1.00 93.88 105 VAL A N 1
ATOM 772 C CA . VAL A 1 105 ? 0.105 6.886 -4.485 1.00 93.88 105 VAL A CA 1
ATOM 773 C C . VAL A 1 105 ? 0.818 8.028 -3.763 1.00 93.88 105 VAL A C 1
ATOM 775 O O . VAL A 1 105 ? 0.785 9.170 -4.214 1.00 93.88 105 VAL A O 1
ATOM 778 N N . ARG A 1 106 ? 1.475 7.717 -2.644 1.00 92.69 106 ARG A N 1
ATOM 779 C CA . ARG A 1 106 ? 2.168 8.685 -1.776 1.00 92.69 106 ARG A CA 1
ATOM 780 C C . ARG A 1 106 ? 3.682 8.598 -1.862 1.00 92.69 106 ARG A C 1
ATOM 782 O O . ARG A 1 106 ? 4.370 9.581 -1.611 1.00 92.69 106 ARG A O 1
ATOM 789 N N . HIS A 1 107 ? 4.200 7.425 -2.200 1.00 91.75 107 HIS A N 1
ATOM 790 C CA . HIS A 1 107 ? 5.630 7.174 -2.295 1.00 91.75 107 HIS A CA 1
ATOM 791 C C . HIS A 1 107 ? 5.895 6.054 -3.290 1.00 91.75 107 HIS A C 1
ATOM 793 O O . HIS A 1 107 ? 5.189 5.046 -3.288 1.00 91.75 107 HIS A O 1
ATOM 799 N N . VAL A 1 108 ? 6.913 6.242 -4.129 1.00 90.94 108 VAL A N 1
ATOM 800 C CA . VAL A 1 108 ? 7.464 5.180 -4.976 1.00 90.94 108 VAL A CA 1
ATOM 801 C C . VAL A 1 108 ? 8.977 5.298 -4.985 1.00 90.94 108 VAL A C 1
ATOM 803 O O . VAL A 1 108 ? 9.515 6.310 -5.438 1.00 90.94 108 VAL A O 1
ATOM 806 N N . ALA A 1 109 ? 9.666 4.259 -4.530 1.00 88.38 109 ALA A N 1
ATOM 807 C CA . ALA A 1 109 ? 11.113 4.139 -4.634 1.00 88.38 109 ALA A CA 1
ATOM 808 C C . ALA A 1 109 ? 11.487 3.007 -5.591 1.00 88.38 109 ALA A C 1
ATOM 810 O O . ALA A 1 109 ? 10.995 1.887 -5.465 1.00 88.38 109 ALA A O 1
ATOM 811 N N . CYS A 1 110 ? 12.383 3.297 -6.533 1.00 88.00 110 C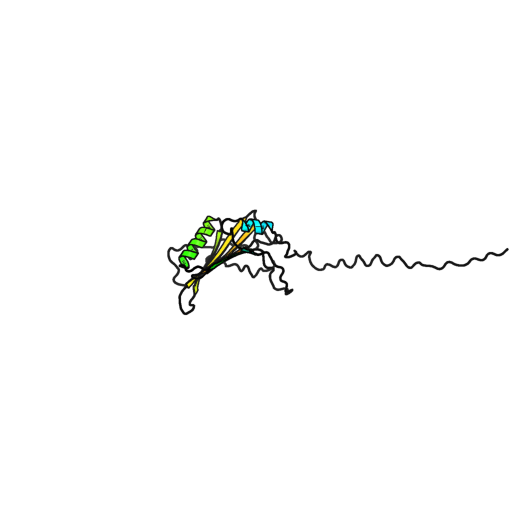YS A N 1
ATOM 812 C CA . CYS A 1 110 ? 12.907 2.322 -7.481 1.00 88.00 110 CYS A CA 1
ATOM 813 C C . CYS A 1 110 ? 14.361 1.993 -7.136 1.00 88.00 110 CYS A C 1
ATOM 815 O O . CYS A 1 110 ? 15.246 2.850 -7.226 1.00 88.00 110 CYS A O 1
ATOM 817 N N . TYR A 1 111 ? 14.612 0.739 -6.777 1.00 84.12 111 TYR A N 1
ATOM 818 C CA . TYR A 1 111 ? 15.924 0.233 -6.398 1.00 84.12 111 TYR A CA 1
ATOM 819 C C . TYR A 1 111 ? 16.458 -0.706 -7.465 1.00 84.12 111 TYR A C 1
ATOM 821 O O . TYR A 1 111 ? 15.769 -1.633 -7.884 1.00 84.12 111 TYR A O 1
ATOM 829 N N . LEU A 1 112 ? 17.720 -0.521 -7.838 1.00 79.38 112 LEU A N 1
ATOM 830 C CA . LEU A 1 112 ? 18.489 -1.557 -8.510 1.00 79.38 112 LEU A CA 1
ATOM 831 C C . LEU A 1 112 ? 19.230 -2.354 -7.441 1.00 79.38 112 LEU A C 1
ATOM 833 O O . LEU A 1 112 ? 20.080 -1.809 -6.735 1.00 79.38 112 LEU A O 1
ATOM 837 N N . SER A 1 113 ? 18.882 -3.631 -7.286 1.00 65.38 113 SER A N 1
ATOM 838 C CA . SER A 1 113 ? 19.641 -4.537 -6.428 1.00 65.38 113 SER A CA 1
ATOM 839 C C . SER A 1 113 ? 20.784 -5.158 -7.227 1.00 65.38 113 SER A C 1
ATOM 841 O O . SER A 1 113 ? 20.551 -5.769 -8.268 1.00 65.38 113 SER A O 1
ATOM 843 N N . ASP A 1 114 ? 22.015 -5.005 -6.737 1.00 57.50 114 ASP A N 1
ATOM 844 C CA . ASP A 1 114 ? 23.208 -5.678 -7.264 1.00 57.50 114 ASP A CA 1
ATOM 845 C C . ASP A 1 114 ? 23.480 -6.967 -6.476 1.00 57.50 114 ASP A C 1
ATOM 847 O O . ASP A 1 114 ? 24.531 -7.146 -5.860 1.00 57.50 114 ASP A O 1
ATOM 851 N N . ASP A 1 115 ? 22.496 -7.867 -6.413 1.00 52.22 115 ASP A N 1
ATOM 852 C CA . ASP A 1 115 ? 22.716 -9.179 -5.805 1.00 52.22 115 ASP A CA 1
ATOM 853 C C . ASP A 1 115 ? 23.403 -10.107 -6.819 1.00 52.22 115 ASP A C 1
ATOM 855 O O . ASP A 1 115 ? 22.773 -10.972 -7.421 1.00 52.22 115 ASP A O 1
ATOM 859 N N . THR A 1 116 ? 24.694 -9.836 -7.058 1.00 43.75 116 THR A N 1
ATOM 860 C CA . THR A 1 116 ? 25.790 -10.608 -7.704 1.00 43.75 116 THR A CA 1
ATOM 861 C C . THR A 1 116 ? 25.546 -11.402 -9.003 1.00 43.75 116 THR A C 1
ATOM 863 O O . THR A 1 116 ? 26.503 -11.892 -9.601 1.00 43.75 116 THR A O 1
ATOM 866 N N . THR A 1 117 ? 24.313 -11.539 -9.483 1.00 45.75 117 THR A N 1
ATOM 867 C CA . THR A 1 117 ? 23.922 -12.450 -10.571 1.00 45.75 117 THR A CA 1
ATOM 868 C C . THR A 1 117 ? 22.878 -11.865 -11.524 1.00 45.75 117 THR A C 1
ATOM 870 O O . THR A 1 117 ? 22.787 -12.324 -12.661 1.00 45.75 117 THR A O 1
ATOM 873 N N . SER A 1 118 ? 22.140 -10.827 -11.119 1.00 46.53 118 SER A N 1
ATOM 874 C CA . SER A 1 118 ? 21.189 -10.108 -11.976 1.00 46.53 118 SER A CA 1
ATOM 875 C C . SER A 1 118 ? 20.799 -8.772 -11.346 1.00 46.53 118 SER A C 1
ATOM 877 O O . SER A 1 118 ? 20.434 -8.748 -10.173 1.00 46.53 118 SER A O 1
ATOM 879 N N . LEU A 1 119 ? 20.814 -7.689 -12.129 1.00 51.59 119 LEU A N 1
ATOM 880 C CA . LEU A 1 119 ? 20.164 -6.434 -11.752 1.00 51.59 119 LEU A CA 1
ATOM 881 C C . LEU A 1 119 ? 18.653 -6.662 -11.809 1.00 51.59 119 LEU A C 1
ATOM 883 O O . LEU A 1 119 ? 18.094 -6.737 -12.902 1.00 51.59 119 LEU A O 1
ATOM 887 N N . TYR A 1 120 ? 18.000 -6.797 -10.659 1.00 62.50 120 TYR A N 1
ATOM 888 C CA . TYR A 1 120 ? 16.542 -6.757 -10.603 1.00 62.50 120 TYR A CA 1
ATOM 889 C C . TYR A 1 120 ? 16.091 -5.440 -9.991 1.00 62.50 120 TYR A C 1
ATOM 891 O O . TYR A 1 120 ? 16.637 -4.955 -8.993 1.00 62.50 120 TYR A O 1
ATOM 899 N N . LEU A 1 121 ? 15.097 -4.846 -10.644 1.00 70.88 121 LEU A N 1
ATOM 900 C CA . LEU A 1 121 ? 14.412 -3.680 -10.134 1.00 70.88 121 LEU A CA 1
ATOM 901 C C . LEU A 1 121 ? 13.486 -4.136 -9.002 1.00 70.88 121 LEU A C 1
ATOM 903 O O . LEU A 1 121 ? 12.672 -5.038 -9.189 1.00 70.88 121 LEU A O 1
ATOM 907 N N . ALA A 1 122 ? 13.614 -3.519 -7.835 1.00 80.75 122 ALA A N 1
ATOM 908 C CA . ALA A 1 122 ? 12.604 -3.593 -6.794 1.00 80.75 122 ALA A CA 1
ATOM 909 C C . ALA A 1 122 ? 11.918 -2.232 -6.689 1.00 80.75 122 ALA A C 1
ATOM 911 O O . ALA A 1 122 ? 12.591 -1.204 -6.633 1.00 80.75 122 ALA A O 1
ATOM 912 N N . THR A 1 123 ? 10.593 -2.224 -6.649 1.00 88.56 123 THR A N 1
ATOM 913 C CA . THR A 1 123 ? 9.803 -1.012 -6.442 1.00 88.56 123 THR A CA 1
ATOM 914 C C . THR A 1 123 ? 9.102 -1.111 -5.101 1.00 88.56 123 THR A C 1
ATOM 916 O O . THR A 1 123 ? 8.356 -2.059 -4.864 1.00 88.56 12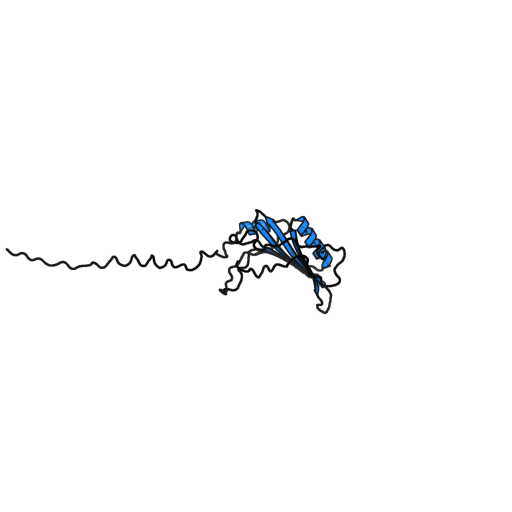3 THR A O 1
ATOM 919 N N . GLU A 1 124 ? 9.364 -0.155 -4.219 1.00 90.81 124 GLU A N 1
ATOM 920 C CA . GLU A 1 124 ? 8.600 0.029 -2.987 1.00 90.81 124 GLU A CA 1
ATOM 921 C C . GLU A 1 124 ? 7.563 1.115 -3.222 1.00 90.81 124 GLU A C 1
ATOM 923 O O . GLU A 1 124 ? 7.875 2.156 -3.796 1.00 90.81 124 GLU A O 1
ATOM 928 N N . ILE A 1 125 ? 6.327 0.841 -2.824 1.00 92.38 125 ILE A N 1
ATOM 929 C CA . ILE A 1 125 ? 5.165 1.680 -3.096 1.00 92.38 125 ILE A CA 1
ATOM 930 C C . ILE A 1 125 ? 4.425 1.879 -1.780 1.00 92.38 125 ILE A C 1
ATOM 932 O O . ILE A 1 125 ? 4.108 0.902 -1.102 1.00 92.38 125 ILE A O 1
ATOM 936 N N . THR A 1 126 ? 4.111 3.129 -1.448 1.00 93.56 126 THR A N 1
ATOM 937 C CA . THR A 1 126 ? 3.125 3.463 -0.415 1.00 93.56 126 THR A CA 1
ATOM 938 C C . THR A 1 126 ? 1.945 4.161 -1.069 1.00 93.56 126 THR A C 1
ATOM 940 O O . THR A 1 126 ? 2.129 5.105 -1.841 1.00 93.56 126 THR A O 1
ATOM 943 N N . ALA A 1 127 ? 0.735 3.725 -0.745 1.00 94.50 127 ALA A N 1
ATOM 944 C CA . ALA A 1 127 ? -0.497 4.331 -1.230 1.00 94.50 127 ALA A CA 1
ATOM 945 C C . ALA A 1 127 ? -1.508 4.484 -0.095 1.00 94.50 127 ALA A C 1
ATOM 947 O O . ALA A 1 127 ? -1.421 3.793 0.918 1.00 94.50 127 ALA A O 1
ATOM 948 N N . THR A 1 128 ? -2.468 5.384 -0.267 1.00 94.69 128 THR A N 1
ATOM 949 C CA . THR A 1 128 ? -3.555 5.609 0.688 1.00 94.69 128 THR A CA 1
ATOM 950 C C . THR A 1 128 ? -4.895 5.645 -0.019 1.00 94.69 128 THR A C 1
ATOM 952 O O . THR A 1 128 ? -4.982 6.166 -1.126 1.00 94.69 128 THR A O 1
ATOM 955 N N . THR A 1 129 ? -5.946 5.190 0.646 1.00 95.19 129 THR A N 1
ATOM 956 C CA . THR A 1 129 ? -7.335 5.452 0.248 1.00 95.19 129 THR A CA 1
ATOM 957 C C . THR A 1 129 ? -8.101 6.001 1.448 1.00 95.19 129 THR A C 1
ATOM 959 O O . THR A 1 129 ? -7.614 5.915 2.574 1.00 95.19 129 THR A O 1
ATOM 962 N N . VAL A 1 130 ? -9.267 6.600 1.222 1.00 90.81 130 VAL A N 1
ATOM 963 C CA . VAL A 1 130 ? -10.143 7.090 2.292 1.00 90.81 130 VAL A CA 1
ATOM 964 C C . VAL A 1 130 ? -11.489 6.401 2.154 1.00 90.81 130 VAL A C 1
ATOM 966 O O . VAL A 1 130 ? -12.158 6.564 1.135 1.00 90.81 130 VAL A O 1
ATOM 969 N N . ASP A 1 131 ? -11.890 5.679 3.194 1.00 86.56 131 ASP A N 1
ATOM 970 C CA . ASP A 1 131 ? -13.197 5.034 3.294 1.00 86.56 131 ASP A CA 1
ATOM 971 C C . ASP A 1 131 ? -13.877 5.438 4.605 1.00 86.56 131 ASP A C 1
ATOM 973 O O . ASP A 1 131 ? -13.261 5.424 5.668 1.00 86.56 131 ASP A O 1
ATOM 977 N N . ASP A 1 132 ? -15.128 5.888 4.514 1.00 86.50 132 ASP A N 1
ATOM 978 C CA . ASP A 1 132 ? -15.904 6.464 5.627 1.00 86.50 132 ASP A CA 1
ATOM 979 C C . ASP A 1 132 ? -15.126 7.486 6.495 1.00 86.50 132 ASP A C 1
ATOM 981 O O . ASP A 1 132 ? -15.248 7.556 7.717 1.00 86.50 132 ASP A O 1
ATOM 985 N N . GLY A 1 133 ? -14.265 8.286 5.853 1.00 86.06 133 GLY A N 1
ATOM 986 C CA . GLY A 1 133 ? -13.430 9.292 6.519 1.00 86.06 133 GLY A CA 1
ATOM 987 C C . GLY A 1 133 ? -12.220 8.736 7.279 1.00 86.06 133 GLY A C 1
ATOM 988 O O . GLY A 1 133 ? -11.474 9.521 7.861 1.00 86.06 133 GLY A O 1
ATOM 989 N N . VAL A 1 134 ? -11.998 7.422 7.255 1.00 87.75 134 VAL A N 1
ATOM 990 C CA . VAL A 1 134 ? -10.798 6.758 7.763 1.00 87.75 134 VAL A CA 1
ATOM 991 C C . VAL A 1 134 ? -9.826 6.563 6.606 1.00 87.75 134 VAL A C 1
ATOM 993 O O . VAL A 1 134 ? -10.164 5.977 5.578 1.00 87.75 134 VAL A O 1
ATOM 996 N N . THR A 1 135 ? -8.599 7.043 6.765 1.00 91.31 135 THR A N 1
ATOM 997 C CA . THR A 1 135 ? -7.536 6.750 5.808 1.00 91.31 135 THR A CA 1
ATOM 998 C C . THR A 1 135 ? -7.130 5.289 5.998 1.00 91.31 135 THR A C 1
ATOM 1000 O O . THR A 1 135 ? -6.943 4.837 7.122 1.00 91.31 135 THR A O 1
ATOM 1003 N N . ALA A 1 136 ? -6.983 4.530 4.921 1.00 91.69 136 ALA A N 1
ATOM 1004 C CA . ALA A 1 136 ? -6.272 3.258 4.909 1.00 91.69 136 ALA A CA 1
ATOM 1005 C C . ALA A 1 136 ? -4.939 3.452 4.185 1.00 91.69 136 ALA A C 1
ATOM 1007 O O . ALA A 1 136 ? -4.828 4.273 3.272 1.00 91.69 136 ALA A O 1
ATOM 1008 N N . ILE A 1 137 ? -3.928 2.685 4.574 1.00 92.38 137 ILE A N 1
ATOM 1009 C CA . ILE A 1 137 ? -2.593 2.728 3.976 1.00 92.38 137 ILE A CA 1
ATOM 1010 C C . ILE A 1 137 ? -2.244 1.374 3.380 1.00 92.38 137 ILE A C 1
ATOM 1012 O O . ILE A 1 137 ? -2.605 0.333 3.923 1.00 92.38 137 ILE A O 1
ATOM 1016 N N . MET A 1 138 ? -1.489 1.387 2.291 1.00 93.88 138 MET A N 1
ATOM 1017 C CA . MET A 1 138 ? -0.887 0.214 1.686 1.00 93.88 138 MET A CA 1
ATOM 1018 C C . MET A 1 138 ? 0.615 0.398 1.559 1.00 93.88 138 MET A C 1
ATOM 1020 O O . MET A 1 138 ? 1.083 1.464 1.166 1.00 93.88 138 MET A O 1
ATOM 1024 N N . GLN A 1 139 ? 1.349 -0.680 1.813 1.00 92.88 139 GLN A N 1
ATOM 1025 C CA . GLN A 1 139 ? 2.729 -0.848 1.391 1.00 92.88 139 GLN A CA 1
ATOM 1026 C C . GLN A 1 139 ? 2.857 -2.051 0.486 1.00 92.88 139 GLN A C 1
ATOM 1028 O O . GLN A 1 139 ? 2.381 -3.139 0.813 1.00 92.88 139 GLN A O 1
ATOM 1033 N N . ALA A 1 140 ? 3.542 -1.864 -0.630 1.00 92.25 140 ALA A N 1
ATOM 1034 C CA . ALA A 1 140 ? 3.868 -2.934 -1.544 1.00 92.25 140 ALA A CA 1
ATOM 1035 C C . ALA A 1 140 ? 5.348 -2.909 -1.899 1.00 92.25 140 ALA A C 1
ATOM 1037 O O . ALA A 1 140 ? 5.975 -1.857 -2.005 1.00 92.25 140 ALA A O 1
ATOM 1038 N N . ARG A 1 141 ? 5.891 -4.101 -2.115 1.00 91.31 141 ARG A N 1
ATOM 1039 C CA . ARG A 1 141 ? 7.188 -4.314 -2.731 1.00 91.31 141 ARG A CA 1
ATOM 1040 C C . ARG A 1 141 ? 7.002 -5.243 -3.916 1.00 91.31 141 ARG A C 1
ATOM 1042 O O . ARG A 1 141 ? 6.591 -6.391 -3.743 1.00 91.31 141 ARG A O 1
ATOM 1049 N N . VAL A 1 142 ? 7.326 -4.740 -5.096 1.00 90.69 142 VAL A N 1
ATOM 1050 C CA . VAL A 1 142 ? 7.276 -5.471 -6.363 1.00 90.69 142 VAL A CA 1
ATOM 1051 C C . VAL A 1 142 ? 8.709 -5.745 -6.807 1.00 90.69 142 VAL A C 1
ATOM 1053 O O . VAL A 1 142 ? 9.547 -4.846 -6.786 1.00 90.69 142 VAL A O 1
ATOM 1056 N N . ASN A 1 143 ? 9.022 -6.988 -7.157 1.00 87.81 143 ASN A N 1
ATOM 1057 C CA . ASN A 1 143 ? 10.286 -7.377 -7.783 1.00 87.81 143 ASN A CA 1
ATOM 1058 C C . ASN A 1 143 ? 10.054 -8.495 -8.813 1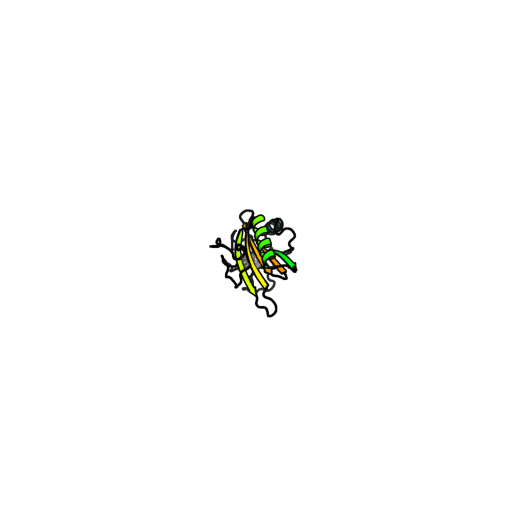.00 87.81 143 ASN A C 1
ATOM 1060 O O . ASN A 1 143 ? 8.933 -8.961 -9.001 1.00 87.81 143 ASN A O 1
ATOM 1064 N N . ASP A 1 144 ? 11.127 -8.932 -9.468 1.00 82.06 144 ASP A N 1
ATOM 1065 C CA . ASP A 1 144 ? 11.140 -9.932 -10.546 1.00 82.06 144 ASP A CA 1
ATOM 1066 C C . ASP A 1 144 ? 10.580 -11.307 -10.147 1.00 82.06 144 ASP A C 1
ATOM 1068 O O . ASP A 1 144 ? 10.115 -12.067 -11.000 1.00 82.06 144 ASP A O 1
ATOM 1072 N N . ARG A 1 145 ? 10.634 -11.635 -8.852 1.00 81.62 145 ARG A N 1
ATOM 1073 C CA . ARG A 1 145 ? 10.234 -12.940 -8.307 1.00 81.62 145 ARG A CA 1
ATOM 1074 C C . ARG A 1 145 ? 8.910 -12.901 -7.571 1.00 81.62 145 ARG A C 1
ATOM 1076 O O . ARG A 1 145 ? 8.274 -13.940 -7.383 1.00 81.62 145 ARG A O 1
ATOM 1083 N N . ARG A 1 146 ? 8.549 -11.741 -7.033 1.00 87.38 146 ARG A N 1
ATOM 1084 C CA . ARG A 1 146 ? 7.489 -11.652 -6.039 1.00 87.38 146 ARG A CA 1
ATOM 1085 C C . ARG A 1 146 ? 6.937 -10.245 -5.898 1.00 87.38 146 ARG A C 1
ATOM 1087 O O . ARG A 1 146 ? 7.693 -9.283 -5.766 1.00 87.38 146 ARG A O 1
ATOM 1094 N N . THR A 1 147 ? 5.620 -10.179 -5.751 1.00 90.94 147 THR A N 1
ATOM 1095 C CA . THR A 1 147 ? 4.923 -9.023 -5.189 1.00 90.94 147 THR A CA 1
ATOM 1096 C C . THR A 1 147 ? 4.461 -9.357 -3.779 1.00 90.94 147 THR A C 1
ATOM 1098 O O . THR A 1 147 ? 3.755 -10.341 -3.560 1.00 90.94 147 THR A O 1
ATOM 1101 N N . THR A 1 148 ? 4.867 -8.545 -2.808 1.00 91.00 148 THR A N 1
ATOM 1102 C CA . THR A 1 148 ? 4.326 -8.573 -1.444 1.00 91.00 148 THR A CA 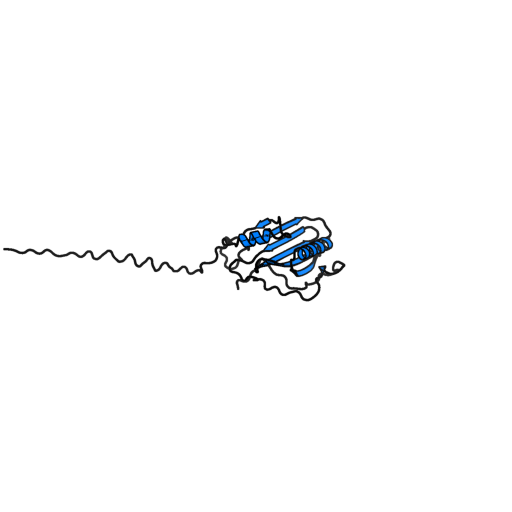1
ATOM 1103 C C . THR A 1 148 ? 3.611 -7.267 -1.184 1.00 91.00 148 THR A C 1
ATOM 1105 O O . THR A 1 148 ? 4.220 -6.215 -1.368 1.00 91.00 148 THR A O 1
ATOM 1108 N N . ALA A 1 149 ? 2.366 -7.319 -0.727 1.00 92.38 149 ALA A N 1
ATOM 1109 C CA . ALA A 1 149 ? 1.622 -6.122 -0.365 1.00 92.38 149 ALA A CA 1
ATOM 1110 C C . ALA A 1 149 ? 0.838 -6.329 0.930 1.00 92.38 149 ALA A C 1
ATOM 1112 O O . ALA A 1 149 ? 0.376 -7.435 1.229 1.00 92.38 149 ALA A O 1
ATOM 1113 N N . THR A 1 150 ? 0.704 -5.250 1.690 1.00 92.12 150 THR A N 1
ATOM 1114 C CA . THR A 1 150 ? -0.024 -5.188 2.954 1.00 92.12 150 THR A CA 1
ATOM 1115 C C . THR A 1 150 ? -0.789 -3.877 3.002 1.00 92.12 150 THR A C 1
ATOM 1117 O O . THR A 1 150 ? -0.178 -2.820 2.864 1.00 92.12 150 THR A O 1
ATOM 1120 N N . ALA A 1 151 ? -2.098 -3.938 3.232 1.00 91.69 151 ALA A N 1
ATOM 1121 C CA . ALA A 1 151 ? -2.919 -2.773 3.536 1.00 91.69 151 ALA A CA 1
ATOM 1122 C C . ALA A 1 151 ? -3.507 -2.857 4.941 1.00 91.69 151 ALA A C 1
ATOM 1124 O O . ALA A 1 151 ? -3.889 -3.933 5.399 1.00 91.69 151 ALA A O 1
ATOM 1125 N N . ALA A 1 152 ? -3.572 -1.721 5.624 1.00 89.00 152 ALA A N 1
ATOM 1126 C CA . ALA A 1 152 ? -4.012 -1.612 7.005 1.00 89.00 152 ALA A CA 1
ATOM 1127 C C . ALA A 1 152 ? -4.889 -0.373 7.215 1.00 89.00 152 ALA A C 1
ATOM 1129 O O . ALA A 1 152 ? -4.753 0.634 6.521 1.00 89.00 152 ALA A O 1
ATOM 1130 N N . VAL A 1 153 ? -5.749 -0.455 8.227 1.00 86.31 153 VAL A N 1
ATOM 1131 C CA . VAL A 1 153 ? -6.545 0.660 8.758 1.00 86.31 153 VAL A CA 1
ATOM 1132 C C . VAL A 1 153 ? -6.025 1.067 10.144 1.00 86.31 153 VAL A C 1
ATOM 1134 O O . VAL A 1 153 ? -5.426 0.228 10.827 1.00 86.31 153 VAL A O 1
ATOM 1137 N N . PRO A 1 154 ? -6.253 2.313 10.593 1.00 79.81 154 PRO A N 1
ATOM 1138 C CA . PRO A 1 154 ? -5.941 2.762 11.942 1.00 79.81 154 PRO A CA 1
ATOM 1139 C C . PRO A 1 154 ? -6.764 1.993 12.975 1.00 79.81 154 PRO A C 1
ATOM 1141 O O . PRO A 1 154 ? -7.872 1.520 12.685 1.00 79.81 154 PRO A O 1
ATOM 1144 N N . PHE A 1 155 ? -6.270 1.932 14.210 1.00 76.31 155 PHE A N 1
ATOM 1145 C CA . PHE A 1 155 ? -7.101 1.500 15.333 1.00 76.31 155 PHE A CA 1
ATOM 1146 C C . PHE A 1 155 ? -8.275 2.469 15.547 1.00 76.31 155 PHE A C 1
ATOM 1148 O O . PHE A 1 155 ? -8.235 3.633 15.153 1.00 76.31 155 PHE A O 1
ATOM 1155 N N . HIS A 1 156 ? -9.344 2.006 16.198 1.00 76.00 156 HIS A N 1
ATOM 1156 C CA . HIS A 1 156 ? -10.518 2.847 16.470 1.00 76.00 156 HIS A CA 1
ATOM 1157 C C . HIS A 1 156 ? -10.226 4.026 17.414 1.00 76.00 156 HIS A C 1
ATOM 1159 O O . HIS A 1 156 ? -11.008 4.971 17.467 1.00 76.00 156 HIS A O 1
ATOM 1165 N N . THR A 1 157 ? -9.109 3.964 18.138 1.00 75.56 157 THR A N 1
ATOM 1166 C CA . THR A 1 157 ? -8.612 5.000 19.051 1.00 75.56 157 THR A CA 1
ATOM 1167 C C . THR A 1 157 ? -7.544 5.903 18.459 1.00 75.56 157 THR A C 1
ATOM 1169 O O . THR A 1 157 ? -7.148 6.861 19.113 1.00 75.56 157 THR A O 1
ATOM 1172 N N . GLU A 1 158 ? -7.022 5.562 17.284 1.00 76.81 158 GLU A N 1
ATOM 1173 C CA . GLU A 1 158 ? -6.084 6.422 16.572 1.00 76.81 158 GLU A CA 1
ATOM 1174 C C . GLU A 1 158 ? -6.847 7.533 15.855 1.00 76.81 158 GLU A C 1
ATOM 1176 O O . GLU A 1 158 ? -8.057 7.436 15.618 1.00 76.81 158 GLU A O 1
ATOM 1181 N N . ASP A 1 159 ? -6.115 8.580 15.480 1.00 83.62 159 ASP A N 1
ATOM 1182 C CA . ASP A 1 159 ? -6.619 9.565 14.536 1.00 83.62 159 ASP A CA 1
ATOM 1183 C C . ASP A 1 159 ? -7.090 8.877 13.247 1.00 83.62 159 ASP A C 1
ATOM 1185 O O . ASP A 1 159 ? -6.626 7.798 12.874 1.00 83.62 159 ASP A O 1
ATOM 1189 N N . THR A 1 160 ? -8.021 9.512 12.538 1.00 85.81 160 THR A N 1
ATOM 1190 C CA . THR A 1 160 ? -8.544 8.982 11.269 1.00 85.81 160 THR A CA 1
ATOM 1191 C C . THR A 1 160 ? -7.472 8.879 10.181 1.00 85.81 160 THR A C 1
ATOM 1193 O O . THR A 1 160 ? -7.634 8.099 9.247 1.00 85.81 160 THR A O 1
ATOM 1196 N N . ASP A 1 161 ? -6.383 9.641 10.312 1.00 87.62 161 ASP A N 1
ATOM 1197 C CA . ASP A 1 161 ? -5.169 9.552 9.498 1.00 87.62 161 ASP A CA 1
ATOM 1198 C C . ASP A 1 161 ? -3.922 9.654 10.400 1.00 87.62 161 ASP A C 1
ATOM 1200 O O . ASP A 1 161 ? -3.357 10.739 10.555 1.00 87.62 161 ASP A O 1
ATOM 1204 N N . PRO A 1 162 ? -3.482 8.545 11.019 1.00 81.50 162 PRO A N 1
ATOM 1205 C CA . PRO A 1 162 ? -2.323 8.550 11.907 1.00 81.50 162 PRO A CA 1
ATOM 1206 C C . PRO A 1 162 ? -0.993 8.624 11.141 1.00 81.50 162 PRO A C 1
ATOM 1208 O O . PRO A 1 162 ? 0.060 8.767 11.758 1.00 81.50 162 PRO A O 1
ATOM 1211 N N . TRP A 1 163 ? -1.004 8.485 9.810 1.00 82.69 163 TRP A N 1
ATOM 1212 C CA . TRP A 1 163 ? 0.222 8.514 9.008 1.00 82.69 163 TRP A CA 1
ATOM 1213 C C . TRP A 1 163 ? 0.566 9.921 8.538 1.00 82.69 163 TRP A C 1
ATOM 1215 O O . TRP A 1 163 ? 1.740 10.193 8.290 1.00 82.69 163 TRP A O 1
ATOM 1225 N N . GLY A 1 164 ? -0.435 10.800 8.401 1.00 84.00 164 GLY A N 1
ATOM 1226 C CA . GLY A 1 164 ? -0.239 12.209 8.059 1.00 84.00 164 GLY A CA 1
ATOM 1227 C C . GLY A 1 164 ? 0.577 12.401 6.781 1.00 84.00 164 GLY A C 1
ATOM 1228 O O . GLY A 1 164 ? 1.387 13.328 6.694 1.00 84.00 164 GLY A O 1
ATOM 1229 N N . LEU A 1 165 ? 0.423 11.490 5.812 1.00 83.19 165 LEU A N 1
ATOM 1230 C CA . LEU A 1 165 ? 1.242 11.496 4.608 1.00 83.19 165 LEU A CA 1
ATOM 1231 C C . LEU A 1 165 ? 0.899 12.701 3.743 1.00 83.19 165 LEU A C 1
ATOM 1233 O O . LEU A 1 165 ? -0.222 12.861 3.262 1.00 83.19 165 LEU A O 1
ATOM 1237 N N . THR A 1 166 ? 1.899 13.536 3.497 1.00 82.31 166 THR A N 1
ATOM 1238 C CA . THR A 1 166 ? 1.774 14.635 2.548 1.00 82.31 166 THR A CA 1
ATOM 1239 C C . THR A 1 166 ? 1.803 14.107 1.123 1.00 82.31 166 THR A C 1
ATOM 1241 O O . THR A 1 166 ? 2.528 13.156 0.819 1.00 82.31 166 THR A O 1
ATOM 1244 N N . ALA A 1 167 ? 1.065 14.768 0.230 1.00 81.12 167 ALA A N 1
ATOM 1245 C CA . ALA A 1 167 ? 1.172 14.499 -1.195 1.00 81.12 167 ALA A CA 1
ATOM 1246 C C . ALA A 1 167 ? 2.644 14.628 -1.646 1.00 81.12 167 ALA A C 1
ATOM 1248 O O . ALA A 1 167 ? 3.339 15.551 -1.206 1.00 81.12 167 ALA A O 1
ATOM 1249 N N . PRO A 1 168 ? 3.133 13.714 -2.492 1.00 84.62 168 PRO A N 1
ATOM 1250 C CA . PRO A 1 168 ? 4.503 13.769 -2.970 1.00 84.62 168 PRO A CA 1
ATOM 1251 C C . PRO A 1 168 ? 4.708 14.975 -3.887 1.00 84.62 168 PRO A C 1
ATOM 1253 O O . PRO A 1 168 ? 3.831 15.348 -4.666 1.00 84.62 168 PRO A O 1
ATOM 1256 N N . GLU A 1 169 ? 5.896 15.570 -3.812 1.00 81.25 169 GLU A N 1
ATOM 1257 C CA . GLU A 1 169 ? 6.327 16.594 -4.759 1.00 81.25 169 GLU A CA 1
ATOM 1258 C C . GLU A 1 169 ? 7.048 15.930 -5.940 1.00 81.25 169 GLU A C 1
ATOM 1260 O O . GLU A 1 169 ? 8.050 15.238 -5.753 1.00 81.25 169 GLU A O 1
ATOM 1265 N N . GLY A 1 170 ? 6.559 16.168 -7.161 1.00 82.12 170 GLY A N 1
ATOM 1266 C CA . GLY A 1 170 ? 7.176 15.679 -8.398 1.00 82.12 170 GLY A CA 1
ATOM 1267 C C . GLY A 1 170 ? 6.612 14.355 -8.920 1.00 82.12 170 GLY A C 1
ATOM 1268 O O . GLY A 1 170 ? 5.658 13.801 -8.382 1.00 82.12 170 GLY A O 1
ATOM 1269 N N . GLU A 1 171 ? 7.194 13.884 -10.021 1.00 85.31 171 GLU A N 1
ATOM 1270 C CA . GLU A 1 171 ? 6.833 12.613 -10.658 1.00 85.31 171 GLU A CA 1
ATOM 1271 C C . GLU A 1 171 ? 7.519 11.439 -9.957 1.00 85.31 171 GLU A C 1
ATOM 1273 O O . GLU A 1 171 ? 8.658 11.546 -9.487 1.00 85.31 171 GLU A O 1
ATOM 1278 N N . PHE A 1 172 ? 6.850 10.289 -9.918 1.00 88.75 172 PHE A N 1
ATOM 1279 C CA . PHE A 1 172 ? 7.473 9.064 -9.444 1.00 88.75 172 PHE A CA 1
ATOM 1280 C C . PHE A 1 172 ? 8.389 8.476 -10.515 1.00 88.75 172 PHE A C 1
ATOM 1282 O O . PHE A 1 172 ? 8.179 8.665 -11.713 1.00 88.75 172 PHE A O 1
ATOM 1289 N N . CYS A 1 173 ? 9.365 7.661 -10.098 1.00 88.19 173 CYS A N 1
ATOM 1290 C CA . CYS A 1 173 ? 10.186 6.912 -11.050 1.00 88.19 173 CYS A CA 1
ATOM 1291 C C . CYS A 1 173 ? 9.321 6.080 -12.007 1.00 88.19 173 CYS A C 1
ATOM 1293 O O . CYS A 1 173 ? 9.629 6.029 -13.188 1.00 88.19 173 CYS A O 1
ATOM 1295 N N . ILE A 1 174 ? 8.220 5.501 -11.517 1.00 88.94 174 ILE A N 1
ATOM 1296 C CA . ILE A 1 174 ? 7.311 4.645 -12.291 1.00 88.94 174 ILE A CA 1
ATOM 1297 C C . ILE A 1 174 ? 6.466 5.394 -13.332 1.00 88.94 174 ILE A C 1
ATOM 1299 O O . ILE A 1 174 ? 5.847 4.757 -14.177 1.00 88.94 174 ILE A O 1
ATOM 1303 N N . ASP A 1 175 ? 6.434 6.728 -13.280 1.00 88.38 175 ASP A N 1
ATOM 1304 C CA . ASP A 1 175 ? 5.710 7.549 -14.257 1.00 88.38 175 ASP A CA 1
ATOM 1305 C C . ASP A 1 175 ? 6.538 7.806 -15.530 1.00 88.38 175 ASP A C 1
ATOM 1307 O O . ASP A 1 175 ? 6.057 8.429 -16.473 1.00 88.38 175 ASP A O 1
ATOM 1311 N N . GLN A 1 176 ? 7.784 7.327 -15.571 1.00 86.81 176 GLN A N 1
ATOM 1312 C CA . GLN A 1 176 ? 8.659 7.420 -16.737 1.00 86.81 176 GLN A CA 1
ATOM 1313 C C . GLN A 1 176 ? 8.391 6.271 -17.727 1.00 86.81 176 GLN A C 1
ATOM 1315 O O . GLN A 1 176 ? 8.037 5.164 -17.333 1.00 86.81 176 GLN A O 1
ATOM 1320 N N . ASP A 1 177 ? 8.647 6.491 -19.021 1.00 86.88 177 ASP A N 1
ATOM 1321 C CA . ASP A 1 177 ? 8.419 5.470 -20.064 1.00 86.88 177 ASP A CA 1
ATOM 1322 C C . ASP A 1 177 ? 9.407 4.286 -20.005 1.00 86.88 177 ASP A C 1
ATOM 1324 O O . ASP A 1 177 ? 9.176 3.234 -20.606 1.00 86.88 177 ASP A O 1
ATOM 1328 N N . VAL A 1 178 ? 10.544 4.456 -19.324 1.00 86.19 178 VAL A N 1
ATOM 1329 C CA . VAL A 1 178 ? 11.636 3.474 -19.269 1.00 86.19 178 VAL A CA 1
ATOM 1330 C C . VAL A 1 178 ? 12.122 3.256 -17.835 1.00 86.19 178 VAL A C 1
ATOM 1332 O O . VAL A 1 178 ? 12.140 4.208 -17.051 1.00 86.19 178 VAL A O 1
ATOM 1335 N N . PRO A 1 179 ? 12.565 2.031 -17.486 1.00 85.06 179 PRO A N 1
ATOM 1336 C CA . PRO A 1 179 ? 13.075 1.744 -16.153 1.00 85.06 179 PRO A CA 1
ATOM 1337 C C . PRO A 1 179 ? 14.326 2.580 -15.841 1.00 85.06 179 PRO A C 1
ATOM 1339 O O . PRO A 1 179 ? 15.172 2.784 -16.722 1.00 85.06 179 PRO A O 1
ATOM 1342 N N . PRO A 1 180 ? 14.494 3.038 -14.588 1.00 82.81 180 PRO A N 1
ATOM 1343 C CA . PRO A 1 180 ? 15.658 3.818 -14.202 1.00 82.81 180 PRO A CA 1
ATOM 1344 C C . PRO A 1 180 ? 16.935 2.969 -14.265 1.00 82.81 180 PRO A C 1
ATOM 1346 O O . PRO A 1 180 ? 16.967 1.816 -13.839 1.00 82.81 180 PRO A O 1
ATOM 1349 N N . THR A 1 181 ? 18.022 3.561 -14.766 1.00 82.12 181 THR A N 1
ATOM 1350 C CA . THR A 1 181 ? 19.339 2.901 -14.877 1.00 82.12 181 THR A CA 1
ATOM 1351 C C . THR A 1 181 ? 20.208 3.053 -13.628 1.00 82.12 181 THR A C 1
ATOM 1353 O O . THR A 1 181 ? 21.291 2.480 -13.549 1.00 82.12 181 THR A O 1
ATOM 1356 N N . THR A 1 182 ? 19.751 3.833 -12.651 1.00 78.75 182 THR A N 1
ATOM 1357 C CA . THR A 1 182 ? 20.349 3.986 -11.321 1.00 78.75 182 THR A CA 1
ATOM 1358 C C . THR A 1 182 ? 19.234 3.963 -10.288 1.00 78.75 182 THR A C 1
ATOM 1360 O O . THR A 1 182 ? 18.140 4.442 -10.580 1.00 78.75 182 THR A O 1
ATOM 1363 N N . SER A 1 183 ? 19.502 3.471 -9.076 1.00 79.06 183 SER A N 1
ATOM 1364 C CA . SER A 1 183 ? 18.554 3.633 -7.968 1.00 79.06 183 SER A CA 1
ATOM 1365 C C . SER A 1 183 ? 18.201 5.111 -7.819 1.00 79.06 183 SER A C 1
ATOM 1367 O O . SER A 1 183 ? 19.097 5.956 -7.748 1.00 79.06 183 SER A O 1
ATOM 1369 N N . SER A 1 184 ? 16.909 5.421 -7.797 1.00 66.81 184 SER A N 1
ATOM 1370 C CA . SER A 1 184 ? 16.425 6.788 -7.627 1.00 66.81 184 SER A CA 1
ATOM 1371 C C . SER A 1 184 ? 15.693 6.872 -6.299 1.00 66.81 184 SER A C 1
ATOM 1373 O O . SER A 1 184 ? 14.767 6.082 -6.086 1.00 66.81 184 SER A O 1
ATOM 1375 N N . PRO A 1 185 ? 16.064 7.811 -5.409 1.00 62.50 185 PRO A N 1
ATOM 1376 C CA . PRO A 1 185 ? 15.216 8.110 -4.275 1.00 62.50 185 PRO A CA 1
ATOM 1377 C C . PRO A 1 185 ? 13.854 8.613 -4.767 1.00 62.50 185 PRO A C 1
ATOM 1379 O O . PRO A 1 185 ? 13.706 9.149 -5.868 1.00 62.50 185 PRO A O 1
ATOM 1382 N N . SER A 1 186 ? 12.872 8.347 -3.925 1.00 63.19 186 SER A N 1
ATOM 1383 C CA . SER A 1 186 ? 11.439 8.472 -4.131 1.00 63.19 186 SER A CA 1
ATOM 1384 C C . SER A 1 186 ? 10.922 9.899 -4.038 1.00 63.19 186 SER A C 1
ATOM 1386 O O . SER A 1 186 ? 11.320 10.640 -3.139 1.00 63.19 186 SER A O 1
ATOM 1388 N N . ALA A 1 187 ? 9.947 10.238 -4.883 1.00 70.81 187 ALA A N 1
ATOM 1389 C CA . ALA A 1 187 ? 8.992 11.280 -4.528 1.00 70.81 187 ALA A CA 1
ATOM 1390 C C . ALA A 1 187 ? 8.179 10.789 -3.313 1.00 70.81 187 ALA A C 1
ATOM 1392 O O . ALA A 1 187 ? 7.713 9.646 -3.304 1.00 70.81 187 ALA A O 1
ATOM 1393 N N . GLY A 1 188 ? 8.063 11.626 -2.278 1.00 73.25 188 GLY A N 1
ATOM 1394 C CA . GLY A 1 188 ? 7.423 11.284 -1.001 1.00 73.25 188 GLY A CA 1
ATOM 1395 C C . GLY A 1 188 ? 8.339 10.583 0.014 1.00 73.25 188 GLY A C 1
ATOM 1396 O O . GLY A 1 188 ? 9.496 10.261 -0.270 1.00 73.25 188 GLY A O 1
ATOM 1397 N N . ALA A 1 189 ? 7.810 10.343 1.217 1.00 76.31 189 ALA A N 1
ATOM 1398 C CA . ALA A 1 189 ? 8.493 9.630 2.298 1.00 76.31 189 ALA A CA 1
ATOM 1399 C C . ALA A 1 189 ? 7.890 8.225 2.481 1.00 76.31 189 ALA A C 1
ATOM 1401 O O . ALA A 1 189 ? 6.662 8.103 2.484 1.00 76.31 189 ALA A O 1
ATOM 1402 N N . PRO A 1 190 ? 8.712 7.167 2.634 1.00 73.25 190 PRO A N 1
ATOM 1403 C CA . PRO A 1 190 ? 8.190 5.854 2.974 1.00 73.25 190 PRO A CA 1
ATOM 1404 C C . PRO A 1 190 ? 7.607 5.896 4.386 1.00 73.25 190 PRO A C 1
ATOM 1406 O O . PRO A 1 190 ? 8.154 6.545 5.280 1.00 73.25 190 PRO A O 1
ATOM 1409 N N . VAL A 1 191 ? 6.524 5.160 4.594 1.00 70.75 191 VAL A N 1
ATOM 1410 C CA . VAL A 1 191 ? 6.070 4.814 5.945 1.00 70.75 191 VAL A CA 1
ATOM 1411 C C . VAL A 1 191 ? 6.761 3.519 6.360 1.00 70.75 191 VAL A C 1
ATOM 1413 O O . VAL A 1 191 ? 7.244 2.767 5.517 1.00 70.75 191 VAL A O 1
ATOM 1416 N N . ASP A 1 192 ? 6.804 3.217 7.647 1.00 71.50 192 ASP A N 1
ATOM 1417 C CA . ASP A 1 192 ? 7.073 1.867 8.130 1.00 71.50 192 ASP A CA 1
ATOM 1418 C C . ASP A 1 192 ? 5.839 1.402 8.908 1.00 71.50 192 ASP A C 1
ATOM 1420 O O . ASP A 1 192 ? 5.549 1.905 9.992 1.00 71.50 192 ASP A O 1
ATOM 1424 N N . LEU A 1 193 ? 5.077 0.453 8.351 1.00 64.12 193 LEU A N 1
ATOM 1425 C CA . LEU A 1 193 ? 3.880 -0.080 9.018 1.00 64.12 193 LEU A CA 1
ATOM 1426 C C . LEU A 1 193 ? 4.205 -0.923 10.259 1.00 64.12 193 LEU A C 1
ATOM 1428 O O . LEU A 1 193 ? 3.291 -1.311 10.991 1.00 64.12 193 LEU A O 1
ATOM 1432 N N . THR A 1 194 ? 5.481 -1.230 10.495 1.00 54.59 194 THR A N 1
ATOM 1433 C CA . THR A 1 194 ? 5.953 -2.040 11.622 1.00 54.59 194 THR A CA 1
ATOM 1434 C C . THR A 1 194 ? 6.427 -1.207 12.812 1.00 54.59 194 THR A C 1
ATOM 1436 O O . THR A 1 194 ? 6.482 -1.729 13.928 1.00 54.59 194 THR A O 1
ATOM 1439 N N . THR A 1 195 ? 6.693 0.086 12.615 1.00 50.09 195 THR A N 1
ATOM 1440 C CA . THR A 1 195 ? 7.059 1.029 13.676 1.00 50.09 195 THR A CA 1
ATOM 1441 C C . THR A 1 195 ? 6.033 2.147 13.727 1.00 50.09 195 THR A C 1
ATOM 1443 O O . THR A 1 195 ? 6.053 3.051 12.898 1.00 50.09 195 THR A O 1
ATOM 1446 N N . VAL A 1 196 ? 5.128 2.106 14.700 1.00 49.19 196 VAL A N 1
ATOM 1447 C CA . VAL A 1 196 ? 4.284 3.270 14.981 1.00 49.19 196 VAL A CA 1
ATOM 1448 C C . VAL A 1 196 ? 4.727 3.864 16.291 1.00 49.19 196 VAL A C 1
ATOM 1450 O O . VAL A 1 196 ? 4.766 3.169 17.307 1.00 49.19 196 VAL A O 1
ATOM 1453 N N . ASP A 1 197 ? 5.113 5.132 16.222 1.00 33.44 197 ASP A N 1
ATOM 1454 C CA . ASP A 1 197 ? 5.354 5.948 17.397 1.00 33.44 197 ASP A CA 1
ATOM 1455 C C . ASP A 1 197 ? 3.995 6.136 18.088 1.00 33.44 197 ASP A C 1
ATOM 1457 O O . ASP A 1 197 ? 3.062 6.622 17.443 1.00 33.44 197 ASP A O 1
ATOM 1461 N N . PRO A 1 198 ? 3.815 5.698 19.345 1.00 37.38 198 PRO A N 1
ATOM 1462 C CA . PRO A 1 198 ? 2.607 6.015 20.086 1.00 37.38 198 PRO A CA 1
ATOM 1463 C C . PRO A 1 198 ? 2.630 7.521 20.366 1.00 37.38 198 PRO A C 1
ATOM 1465 O O . PRO A 1 198 ? 3.324 7.969 21.279 1.00 37.38 198 PRO A O 1
ATOM 1468 N N . THR A 1 199 ? 1.938 8.304 19.541 1.00 39.19 199 THR A N 1
ATOM 1469 C CA . THR A 1 199 ? 1.683 9.726 19.815 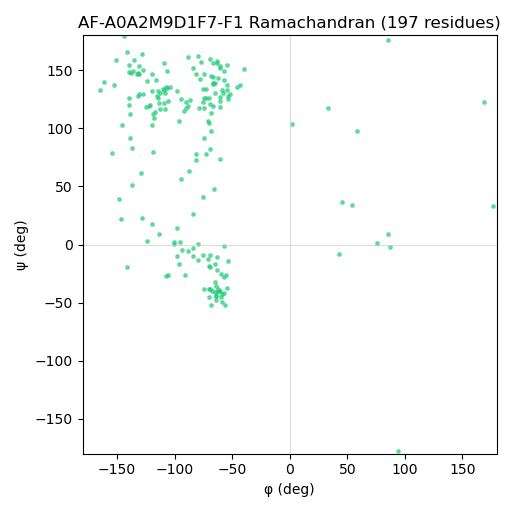1.00 39.19 199 THR A CA 1
ATOM 1470 C C . THR A 1 199 ? 0.755 9.892 21.005 1.00 39.19 199 THR A C 1
ATOM 1472 O O . THR A 1 199 ? -0.246 9.141 21.059 1.00 39.19 199 THR A O 1
#

Sequence (199 aa):
MRRTTTRARATAAGALALTAAVLAGCSFGDPGIDPDDVDAARVAALADDPFVAGWKVVPAKANHFRSVNVAAYRAHVTTTEDRTQDAWASSVEFVADLRAAGWEVRHVACYLSDDTTSLYLATEITATTVDDGVTAIMQARVNDRRTTATAAVPFHTEDTDPWGLTAPEGEFCIDQDVPPTTSSPSAGAPVDLTTVDPT

Solvent-accessible surface area (backbone atoms only — not comparable to full-atom values): 12186 Å² total; per-residue (Å²): 136,82,89,82,88,80,78,91,78,88,81,91,76,87,85,86,80,84,72,73,79,77,73,73,76,74,72,87,57,74,94,65,73,54,52,79,67,55,52,61,63,60,54,48,53,54,46,65,36,81,82,49,49,87,41,48,78,42,75,39,42,63,57,90,62,90,50,99,83,60,58,69,46,63,37,31,37,32,50,76,46,82,44,89,50,62,23,60,63,51,42,43,50,53,53,48,53,38,47,74,66,62,34,45,76,32,21,33,32,44,37,63,41,80,68,92,82,53,82,40,47,35,34,41,37,31,32,36,39,76,55,98,78,31,38,31,44,35,45,35,40,30,31,38,55,34,40,40,38,42,35,38,52,64,57,82,86,48,54,51,58,78,76,74,77,61,81,41,70,75,75,41,67,74,77,46,98,59,82,76,93,57,64,43,89,40,25,39,70,83,82,58,97,79,65,68,81,88,125

Mean predicted aligned error: 13.11 Å

Radius of gyration: 29.02 Å; Cα contacts (8 Å, |Δi|>4): 328; chains: 1; bounding box: 62×32×119 Å

Foldseek 3Di:
DDDDDDDDDDPPDDDPPPPVVVPVPPPPDPVPPDLQLAPVVVLVVVCPQPLLPPFDWDDWDDPPDPDPAFDTQFTKGKDKDFDQDQQLVVVLVSVVSCVVSVKAWQKWWWAQDPPPPDGKIKIWTKIWDADPLAIKIKIWITINTMIIMMIGTDGPPADSCLPPGDHFDDDFCSVDPDHDPHTDGMRGDDDDSRDDDPD

pLDDT: mean 73.24, std 19.24, range [33.44, 96.0]

Organism: NCBI:txid1138585

Nearest PDB structures (foldseek):
  1tu1-assembly1_A  TM=5.267E-01  e=7.322E-02  Pseudomonas aeruginosa PAO1
  3ohn-assembly1_A  TM=5.216E-01  e=9.164E-01  Escherichia coli
  3fip-assembly1_A  TM=3.947E-01  e=4.080E+00  Escherichia coli

Secondary structure (DSSP, 8-state):
-------------SSSSSSSSSS-----S-----TT---HHHHHHHHHSTTTTTPEEE--B--SS--TTS-PBPPEEEEEEE--S-HHHHHHHHHHHHHHTTPEEEEEEEEEEEETTEEEEEEEEEEEEEETTEEEEEEEEE-SSEEEEEEE---TTS-S-SS-PPPPSS--GGGSSS--SS-EEEES----TT-----